Protein AF-A0AAW1XQD4-F1 (afdb_monomer)

Solvent-accessible surface area (backbone atoms only — not comparable to full-atom values): 14550 Å² total; per-residue (Å²): 140,80,83,76,84,76,84,79,75,83,80,74,49,74,65,54,50,49,52,56,55,52,49,71,47,56,70,71,57,42,59,56,42,43,74,74,42,70,67,47,28,51,48,62,69,29,68,69,46,44,52,54,29,42,61,54,53,74,74,45,94,71,76,66,67,50,75,43,79,46,92,68,36,31,34,34,49,82,76,56,95,62,96,68,84,60,75,41,81,44,82,69,74,59,88,68,95,52,96,82,54,55,57,46,73,35,30,68,43,92,72,36,35,35,35,27,58,39,100,51,45,38,34,44,34,28,82,86,81,60,48,56,44,81,52,76,65,68,83,72,85,61,69,96,57,95,56,43,32,32,23,33,40,52,40,77,88,78,70,33,47,36,38,42,37,33,61,59,80,87,82,54,100,67,51,52,34,36,39,36,33,62,84,77,67,44,72,45,80,42,76,64,85,68,82,80,76,57,69,54,81,73,93,63,97,63,93,62,74,32,56,27,46,69,53,96,76,39,77,44,68,74,79,69,49,73,79,78,86,76,80,88,82,133

Radius of gyration: 22.58 Å; Cα contacts (8 Å, |Δi|>4): 345; chains: 1; bounding box: 73×57×74 Å

Nearest PDB structures (foldseek):
  7zty-assembly1_A  TM=4.120E-01  e=8.945E-03  Thermochaetoides thermophila
  8eti-assembly1_5  TM=5.346E-01  e=1.636E-01  Schizosaccharomyces pombe
  8bbf-assembly1_B  TM=4.271E-01  e=5.541E-02  Homo sapiens
  8f5p-assembly1_E  TM=4.267E-01  e=1.231E-01  Leishmania tarentolae
  8fkv-assembly1_NQ  TM=4.256E-01  e=2.438E-01  Homo sapiens

Structure (mmCIF, N/CA/C/O backbone):
data_AF-A0AAW1XQD4-F1
#
_entry.id   AF-A0AAW1XQD4-F1
#
loop_
_atom_site.group_PDB
_atom_site.id
_atom_site.type_symbol
_atom_site.label_atom_id
_atom_site.label_alt_id
_atom_site.label_comp_id
_atom_site.label_asym_id
_atom_site.label_entity_id
_atom_site.label_seq_id
_atom_site.pdbx_PDB_ins_code
_atom_site.Cartn_x
_atom_site.Cartn_y
_atom_site.Cartn_z
_atom_site.occupancy
_atom_site.B_iso_or_equiv
_atom_site.auth_seq_id
_atom_site.auth_comp_id
_atom_site.auth_asym_id
_atom_site.auth_atom_id
_atom_site.pdbx_PDB_model_num
ATOM 1 N N . MET A 1 1 ? -52.879 -29.230 1.245 1.00 39.00 1 MET A N 1
ATOM 2 C CA . MET A 1 1 ? -52.280 -28.595 2.439 1.00 39.00 1 MET A CA 1
ATOM 3 C C . MET A 1 1 ? -50.782 -28.502 2.208 1.00 39.00 1 MET A C 1
ATOM 5 O O . MET A 1 1 ? -50.072 -29.468 2.433 1.00 39.00 1 MET A O 1
ATOM 9 N N . THR A 1 2 ? -50.319 -27.388 1.651 1.00 38.47 2 THR A N 1
ATOM 10 C CA . THR A 1 2 ? -48.898 -27.112 1.399 1.00 38.47 2 THR A CA 1
ATOM 11 C C . THR A 1 2 ? -48.435 -26.113 2.449 1.00 38.47 2 THR A C 1
ATOM 13 O O . THR A 1 2 ? -48.910 -24.979 2.469 1.00 38.47 2 THR A O 1
ATOM 16 N N . ALA A 1 3 ? -47.582 -26.562 3.369 1.00 41.19 3 ALA A N 1
ATOM 17 C CA . ALA A 1 3 ? -46.986 -25.709 4.388 1.00 41.19 3 ALA A CA 1
ATOM 18 C C . ALA A 1 3 ? -46.094 -24.654 3.716 1.00 41.19 3 ALA A C 1
ATOM 20 O O . ALA A 1 3 ? -45.265 -24.987 2.869 1.00 41.19 3 ALA A O 1
ATOM 21 N N . ALA A 1 4 ? -46.294 -23.385 4.075 1.00 43.91 4 ALA A N 1
ATOM 22 C CA . ALA A 1 4 ? -45.432 -22.290 3.652 1.00 43.91 4 ALA A CA 1
ATOM 23 C C . ALA A 1 4 ? -44.010 -22.495 4.212 1.00 43.91 4 ALA A C 1
ATOM 25 O O . ALA A 1 4 ? -43.875 -22.975 5.343 1.00 43.91 4 ALA A O 1
ATOM 26 N N . PRO A 1 5 ? -42.950 -22.139 3.465 1.00 49.44 5 PRO A N 1
ATOM 27 C CA . PRO A 1 5 ? -41.589 -22.215 3.974 1.00 49.44 5 PRO A CA 1
ATOM 28 C C . PRO A 1 5 ? -41.461 -21.259 5.163 1.00 49.44 5 PRO A C 1
ATOM 30 O O . PRO A 1 5 ? -41.756 -20.068 5.057 1.00 49.44 5 PRO A O 1
ATOM 33 N N . GLY A 1 6 ? -41.079 -21.805 6.317 1.00 46.00 6 GLY A N 1
ATOM 34 C CA . GLY A 1 6 ? -40.884 -21.030 7.532 1.00 46.00 6 GLY A CA 1
ATOM 35 C C . GLY A 1 6 ? -39.833 -19.946 7.311 1.00 46.00 6 GLY A C 1
ATOM 36 O O . GLY A 1 6 ? -38.728 -20.229 6.851 1.00 46.00 6 GLY A O 1
ATOM 37 N N . ASN A 1 7 ? -40.186 -18.706 7.651 1.00 49.41 7 ASN A N 1
ATOM 38 C CA . ASN A 1 7 ? -39.240 -17.603 7.753 1.00 49.41 7 ASN A CA 1
ATOM 39 C C . ASN A 1 7 ? -38.163 -17.978 8.775 1.00 49.41 7 ASN A C 1
ATOM 41 O O . ASN A 1 7 ? -38.410 -17.957 9.981 1.00 49.41 7 ASN A O 1
ATOM 45 N N . VAL A 1 8 ? -36.965 -18.310 8.298 1.00 56.62 8 VAL A N 1
ATOM 46 C CA . VAL A 1 8 ? -35.788 -18.425 9.155 1.00 56.62 8 VAL A CA 1
ATOM 47 C C . VAL A 1 8 ? -35.421 -17.006 9.578 1.00 56.62 8 VAL A C 1
ATOM 49 O O . VAL A 1 8 ? -34.834 -16.248 8.809 1.00 56.62 8 VAL A O 1
ATOM 52 N N . GLN A 1 9 ? -35.818 -16.612 10.788 1.00 60.41 9 GLN A N 1
ATOM 53 C CA . GLN A 1 9 ? -35.300 -15.394 11.400 1.00 60.41 9 GLN A CA 1
ATOM 54 C C . GLN A 1 9 ? -33.804 -15.601 11.642 1.00 60.41 9 GLN A C 1
ATOM 56 O O . GLN A 1 9 ? -33.403 -16.462 12.421 1.00 60.41 9 GLN A O 1
ATOM 61 N N . GLN A 1 10 ? -32.976 -14.839 10.933 1.00 64.44 10 GLN A N 1
ATOM 62 C CA . GLN A 1 10 ? -31.540 -14.816 11.166 1.00 64.44 10 GLN A CA 1
ATOM 63 C C . GLN A 1 10 ? -31.304 -14.246 12.569 1.00 64.44 10 GLN A C 1
ATOM 65 O O . GLN A 1 10 ? -31.585 -13.075 12.816 1.00 64.44 10 GLN A O 1
ATOM 70 N N . VAL A 1 11 ? -30.842 -15.083 13.499 1.00 76.38 11 VAL A N 1
ATOM 71 C CA . VAL A 1 11 ? -30.466 -14.658 14.852 1.00 76.38 11 VAL A CA 1
ATOM 72 C C . VAL A 1 11 ? -29.036 -14.140 14.782 1.00 76.38 11 VAL A C 1
ATOM 74 O O . VAL A 1 11 ? -28.124 -14.886 14.435 1.00 76.38 11 VAL A O 1
ATOM 77 N N . TRP A 1 12 ? -28.850 -12.850 15.047 1.00 73.44 12 TRP A N 1
ATOM 78 C CA . TRP A 1 12 ? -27.532 -12.219 15.054 1.00 73.44 12 TRP A CA 1
ATOM 79 C C . TRP A 1 12 ? -26.890 -12.447 16.416 1.00 73.44 12 TRP A C 1
ATOM 81 O O . TRP A 1 12 ? -27.551 -12.259 17.438 1.00 73.44 12 TRP A O 1
ATOM 91 N N . SER A 1 13 ? -25.614 -12.831 16.441 1.00 86.25 13 SER A N 1
ATOM 92 C CA . SER A 1 13 ? -24.858 -12.811 17.692 1.00 86.25 13 SER A CA 1
ATOM 93 C C . SER A 1 13 ? -24.551 -11.367 18.114 1.00 86.25 13 SER A C 1
ATOM 95 O O . SER A 1 13 ? -24.536 -10.449 17.286 1.00 86.25 13 SER A O 1
ATOM 97 N N . ASP A 1 14 ? -24.254 -11.155 19.398 1.00 85.62 14 ASP A N 1
ATOM 98 C CA . ASP A 1 14 ? -23.805 -9.848 19.903 1.00 85.62 14 ASP A CA 1
ATOM 99 C C . ASP A 1 14 ? -22.539 -9.356 19.177 1.00 85.62 14 ASP A C 1
ATOM 101 O O . ASP A 1 14 ? -22.338 -8.151 18.978 1.00 85.62 14 ASP A O 1
ATOM 105 N N . GLU A 1 15 ? -21.690 -10.290 18.737 1.00 88.00 15 GLU A N 1
ATOM 106 C CA . GLU A 1 15 ? -20.486 -10.001 17.962 1.00 88.00 15 GLU A CA 1
ATOM 107 C C . GLU A 1 15 ? -20.825 -9.561 16.532 1.00 88.00 15 GLU A C 1
ATOM 109 O O . GLU A 1 15 ? -20.267 -8.570 16.053 1.00 88.00 15 GLU A O 1
ATOM 114 N N . ASP A 1 16 ? -21.792 -10.211 15.876 1.00 89.12 16 ASP A N 1
ATOM 115 C CA . ASP A 1 16 ? -22.273 -9.817 14.544 1.00 89.12 16 ASP A CA 1
ATOM 116 C C . ASP A 1 16 ? -22.894 -8.420 14.563 1.00 89.12 16 ASP A C 1
ATOM 118 O O . ASP A 1 16 ? -22.633 -7.602 13.672 1.00 89.12 16 ASP A O 1
ATOM 122 N N . LEU A 1 17 ? -23.683 -8.125 15.601 1.00 91.94 17 LEU A N 1
ATOM 123 C CA . LEU A 1 17 ? -24.293 -6.815 15.792 1.00 91.94 17 LEU A CA 1
ATOM 124 C C . LEU A 1 17 ? -23.224 -5.745 16.045 1.00 91.94 17 LEU A C 1
ATOM 126 O O . LEU A 1 17 ? -23.237 -4.693 15.402 1.00 91.94 17 LEU A O 1
ATOM 130 N N . SER A 1 18 ? -22.254 -6.032 16.918 1.00 93.00 18 SER A N 1
ATOM 131 C CA . SER A 1 18 ? -21.117 -5.142 17.182 1.00 93.00 18 SER A CA 1
ATOM 132 C C . SER A 1 18 ? -20.303 -4.883 15.912 1.00 93.00 18 SER A C 1
ATOM 134 O O . SER A 1 18 ? -20.005 -3.733 15.591 1.00 93.00 18 SER A O 1
ATOM 136 N N . SER A 1 19 ? -19.999 -5.933 15.146 1.00 94.06 19 SER A N 1
ATOM 137 C CA . SER A 1 19 ? -19.302 -5.866 13.857 1.00 94.06 19 SER A CA 1
ATOM 138 C C . SER A 1 19 ? -20.058 -4.990 12.860 1.00 94.06 19 SER A C 1
ATOM 140 O O . SER A 1 19 ? -19.477 -4.144 12.180 1.00 94.06 19 SER A O 1
ATOM 142 N N . GLU A 1 20 ? -21.378 -5.138 12.782 1.00 94.69 20 GLU A N 1
ATOM 143 C CA . GLU A 1 20 ? -22.219 -4.339 11.899 1.00 94.69 20 GLU A CA 1
ATOM 144 C C . GLU A 1 20 ? -22.262 -2.863 12.286 1.00 94.69 20 GLU A C 1
ATOM 146 O O . GLU A 1 20 ? -22.078 -2.018 11.407 1.00 94.69 20 GLU A O 1
ATOM 151 N N . ILE A 1 21 ? -22.424 -2.547 13.573 1.00 93.88 21 ILE A N 1
ATOM 152 C CA . ILE A 1 21 ? -22.425 -1.167 14.077 1.00 93.88 21 ILE A CA 1
ATOM 153 C C . ILE A 1 21 ? -21.060 -0.519 13.845 1.00 93.88 21 ILE A C 1
ATOM 155 O O . ILE A 1 21 ? -20.973 0.523 13.191 1.00 93.88 21 ILE A O 1
ATOM 159 N N . LEU A 1 22 ? -19.985 -1.157 14.319 1.00 94.38 22 LEU A N 1
ATOM 160 C CA . LEU A 1 22 ? -18.624 -0.639 14.188 1.00 94.38 22 LEU A CA 1
ATOM 161 C C . LEU A 1 22 ? -18.241 -0.450 12.719 1.00 94.38 22 LEU A C 1
ATOM 163 O O . LEU A 1 22 ? -17.591 0.538 12.382 1.00 94.38 22 LEU A O 1
ATOM 167 N N . SER A 1 23 ? -18.705 -1.327 11.820 1.00 93.00 23 SER A N 1
ATOM 168 C CA . SER A 1 23 ? -18.389 -1.207 10.395 1.00 93.00 23 SER A CA 1
ATOM 169 C C . SER A 1 23 ? -18.962 0.046 9.719 1.00 93.00 23 SER A C 1
ATOM 171 O O . SER A 1 23 ? -18.474 0.457 8.666 1.00 93.00 23 SER A O 1
ATOM 173 N N . ARG A 1 24 ? -19.983 0.682 10.310 1.00 91.12 24 ARG A N 1
ATOM 174 C CA . ARG A 1 24 ? -20.614 1.913 9.790 1.00 91.12 24 ARG A CA 1
ATOM 175 C C . ARG A 1 24 ? -19.916 3.188 10.244 1.00 91.12 24 ARG A C 1
ATOM 177 O O . ARG A 1 24 ? -20.184 4.248 9.687 1.00 91.12 24 ARG A O 1
ATOM 184 N N . LEU A 1 25 ? -19.054 3.110 11.252 1.00 90.31 25 LEU A N 1
ATOM 185 C CA . LEU A 1 25 ? -18.434 4.294 11.830 1.00 90.31 25 LEU A CA 1
ATOM 186 C C . LEU A 1 25 ? -17.295 4.831 10.938 1.00 90.31 25 LEU A C 1
ATOM 188 O O . LEU A 1 25 ? -16.613 4.055 10.258 1.00 90.31 25 LEU A O 1
ATOM 192 N N . PRO A 1 26 ? -17.024 6.151 10.971 1.00 86.69 26 PRO A N 1
ATOM 193 C CA . PRO A 1 26 ? -15.837 6.727 10.345 1.00 86.69 26 PRO A CA 1
ATOM 194 C C . PRO A 1 26 ? -14.544 6.114 10.895 1.00 86.69 26 PRO A C 1
ATOM 196 O O . PRO A 1 26 ? -14.472 5.769 12.078 1.00 86.69 26 PRO A O 1
ATOM 199 N N . VAL A 1 27 ? -13.493 6.053 10.071 1.00 84.94 27 VAL A N 1
ATOM 200 C CA . VAL A 1 27 ? -12.251 5.318 10.393 1.00 84.94 27 VAL A CA 1
ATOM 201 C C . VAL A 1 27 ? -11.619 5.757 11.715 1.00 84.94 27 VAL A C 1
ATOM 203 O O . VAL A 1 27 ? -11.242 4.925 12.536 1.00 84.94 27 VAL A O 1
ATOM 206 N N . LYS A 1 28 ? -11.606 7.066 11.996 1.00 83.62 28 LYS A N 1
ATOM 207 C CA . LYS A 1 28 ? -11.079 7.616 13.256 1.00 83.62 28 LYS A CA 1
ATOM 208 C C . LYS A 1 28 ? -11.871 7.145 14.475 1.00 83.62 28 LYS A C 1
ATOM 210 O O . LYS A 1 28 ? -11.286 6.905 15.528 1.00 83.62 28 LYS A O 1
ATOM 215 N N . SER A 1 29 ? -13.189 7.025 14.343 1.00 90.31 29 SER A N 1
ATOM 216 C CA . SER A 1 29 ? -14.052 6.540 15.419 1.00 90.31 29 SER A CA 1
ATOM 217 C C . SER A 1 29 ? -13.805 5.056 15.671 1.00 90.31 29 SER A C 1
ATOM 219 O O . SER A 1 29 ? -13.572 4.681 16.815 1.00 90.31 29 SER A O 1
ATOM 221 N N . VAL A 1 30 ? -13.737 4.236 14.615 1.00 91.88 30 VAL A N 1
ATOM 222 C CA . VAL A 1 30 ? -13.420 2.799 14.734 1.00 91.88 30 VAL A CA 1
ATOM 223 C C . VAL A 1 30 ? -12.061 2.576 15.389 1.00 91.88 30 VAL A C 1
ATOM 225 O O . VAL A 1 30 ? -11.931 1.745 16.281 1.00 91.88 30 VAL A O 1
ATOM 228 N N . ILE A 1 31 ? -11.041 3.345 15.015 1.00 88.12 31 ILE A N 1
ATOM 229 C CA . ILE A 1 31 ? -9.712 3.193 15.616 1.00 88.12 31 ILE A CA 1
ATOM 230 C C . ILE A 1 31 ? -9.738 3.538 17.109 1.00 88.12 31 ILE A C 1
ATOM 232 O O . ILE A 1 31 ? -9.164 2.799 17.906 1.00 88.12 31 ILE A O 1
ATOM 236 N N . ARG A 1 32 ? -10.468 4.582 17.521 1.00 91.75 32 ARG A N 1
ATOM 237 C CA . ARG A 1 32 ? -10.670 4.899 18.949 1.00 91.75 32 ARG A CA 1
ATOM 238 C C . ARG A 1 32 ? -11.424 3.792 19.689 1.00 91.75 32 ARG A C 1
ATOM 240 O O . ARG A 1 32 ? -11.117 3.525 20.849 1.00 91.75 32 ARG A O 1
ATOM 247 N N . CYS A 1 33 ? -12.347 3.098 19.023 1.00 93.88 33 CYS A N 1
ATOM 248 C CA . CYS A 1 33 ? -13.054 1.948 19.587 1.00 93.88 33 CYS A CA 1
ATOM 249 C C . CYS A 1 33 ? -12.113 0.788 19.976 1.00 93.88 33 CYS A C 1
ATOM 251 O O . CYS A 1 33 ? -12.447 0.039 20.895 1.00 93.88 33 CYS A O 1
ATOM 253 N N . ARG A 1 34 ? -10.903 0.681 19.390 1.00 91.38 34 ARG A N 1
ATOM 254 C CA . ARG A 1 34 ? -9.865 -0.286 19.828 1.00 91.38 34 ARG A CA 1
ATOM 255 C C . ARG A 1 34 ? -9.429 -0.077 21.286 1.00 91.38 34 ARG A C 1
ATOM 257 O O . ARG A 1 34 ? -8.874 -0.997 21.886 1.00 91.38 34 ARG A O 1
ATOM 264 N N . CYS A 1 35 ? -9.652 1.109 21.850 1.00 92.56 35 CYS A N 1
ATOM 265 C CA . CYS A 1 35 ? -9.289 1.448 23.227 1.00 92.56 35 CYS A CA 1
ATOM 266 C C . CYS A 1 35 ? -10.418 1.197 24.239 1.00 92.56 35 CYS A C 1
ATOM 268 O O . CYS A 1 35 ? -10.176 1.303 25.435 1.00 92.56 35 CYS A O 1
ATOM 270 N N . VAL A 1 36 ? -11.635 0.871 23.786 1.00 94.69 36 VAL A N 1
ATOM 271 C CA . VAL A 1 36 ? -12.805 0.713 24.667 1.00 94.69 36 VAL A CA 1
ATOM 272 C C . VAL A 1 36 ? -12.733 -0.594 25.457 1.00 94.69 36 VAL A C 1
ATOM 274 O O . VAL A 1 36 ? -12.873 -0.587 26.677 1.00 94.69 36 VAL A O 1
ATOM 277 N N . CYS A 1 37 ? -12.503 -1.727 24.784 1.00 94.31 37 CYS A N 1
ATOM 278 C CA . CYS A 1 37 ? -12.355 -3.028 25.439 1.00 94.31 37 CYS A CA 1
ATOM 279 C C . CYS A 1 37 ? -11.546 -4.025 24.588 1.00 94.31 37 CYS A C 1
ATOM 281 O O . CYS A 1 37 ? -11.352 -3.834 23.384 1.00 94.31 37 CYS A O 1
ATOM 283 N N . LYS A 1 38 ? -11.091 -5.126 25.210 1.00 94.31 38 LYS A N 1
ATOM 284 C CA . LYS A 1 38 ? -10.314 -6.186 24.535 1.00 94.31 38 LYS A CA 1
ATOM 285 C C . LYS A 1 38 ? -11.099 -6.872 23.413 1.00 94.31 38 LYS A C 1
ATOM 287 O O . LYS A 1 38 ? -10.516 -7.160 22.375 1.00 94.31 38 LYS A O 1
ATOM 292 N N . ALA A 1 39 ? -12.401 -7.092 23.610 1.00 94.69 39 ALA A N 1
ATOM 293 C CA . ALA A 1 39 ? -13.265 -7.724 22.614 1.00 94.69 39 ALA A CA 1
ATOM 294 C C . ALA A 1 39 ? -13.374 -6.868 21.344 1.00 94.69 39 ALA A C 1
ATOM 296 O O . ALA A 1 39 ? -13.138 -7.360 20.248 1.00 94.69 39 ALA A O 1
ATOM 297 N N . TRP A 1 40 ? -13.624 -5.563 21.483 1.00 94.75 40 TRP A N 1
ATOM 298 C CA . TRP A 1 40 ? -13.680 -4.645 20.342 1.00 94.75 40 TRP A CA 1
ATOM 299 C C . TRP A 1 40 ? -12.327 -4.495 19.661 1.00 94.75 40 TRP A C 1
ATOM 301 O O . TRP A 1 40 ? -12.259 -4.486 18.437 1.00 94.75 40 TRP A O 1
ATOM 311 N N . ARG A 1 41 ? -11.235 -4.439 20.431 1.00 94.19 41 ARG A N 1
ATOM 312 C CA . ARG A 1 41 ? -9.884 -4.450 19.862 1.00 94.19 41 ARG A CA 1
ATOM 313 C C . ARG A 1 41 ? -9.642 -5.695 19.007 1.00 94.19 41 ARG A C 1
ATOM 315 O O . ARG A 1 41 ? -9.145 -5.550 17.895 1.00 94.19 41 ARG A O 1
ATOM 322 N N . ALA A 1 42 ? -9.995 -6.879 19.510 1.00 94.06 42 ALA A N 1
ATOM 323 C CA . ALA A 1 42 ? -9.851 -8.139 18.783 1.00 94.06 42 ALA A CA 1
ATOM 324 C C . ALA A 1 42 ? -10.731 -8.167 17.524 1.00 94.06 42 ALA A C 1
ATOM 326 O O . ALA A 1 42 ? -10.226 -8.453 16.442 1.00 94.06 42 ALA A O 1
ATOM 327 N N . LEU A 1 43 ? -12.002 -7.776 17.649 1.00 94.25 43 LEU A N 1
ATOM 328 C CA . LEU A 1 43 ? -12.956 -7.710 16.543 1.00 94.25 43 LEU A CA 1
ATOM 329 C C . LEU A 1 43 ? -12.487 -6.757 15.435 1.00 94.25 43 LEU A C 1
ATOM 331 O O . LEU A 1 43 ? -12.461 -7.137 14.271 1.00 94.25 43 LEU A O 1
ATOM 335 N N . ILE A 1 44 ? -12.066 -5.539 15.788 1.00 93.44 44 ILE A N 1
ATOM 336 C CA . ILE A 1 44 ? -11.613 -4.518 14.828 1.00 93.44 44 ILE A CA 1
ATOM 337 C C . ILE A 1 44 ? -10.315 -4.941 14.129 1.00 93.44 44 ILE A C 1
ATOM 339 O O . ILE A 1 44 ? -10.110 -4.619 12.961 1.00 93.44 44 ILE A O 1
ATOM 343 N N . SER A 1 45 ? -9.439 -5.663 14.829 1.00 89.56 45 SER A N 1
ATOM 344 C CA . SER A 1 45 ? -8.207 -6.213 14.255 1.00 89.56 45 SER A CA 1
ATOM 345 C C . SER A 1 45 ? -8.428 -7.515 13.473 1.00 89.56 45 SER A C 1
ATOM 347 O O . SER A 1 45 ? -7.494 -7.990 12.830 1.00 89.56 45 SER A O 1
ATOM 349 N N . HIS A 1 46 ? -9.632 -8.094 13.494 1.00 91.25 46 HIS A N 1
ATOM 350 C CA . HIS A 1 46 ? -9.909 -9.353 12.815 1.00 91.25 46 HIS A CA 1
ATOM 351 C C . HIS A 1 46 ? -9.982 -9.161 11.284 1.00 91.25 46 HIS A C 1
ATOM 353 O O . HIS A 1 46 ? -10.700 -8.270 10.817 1.00 91.25 46 HIS A O 1
ATOM 359 N N . PRO A 1 47 ? -9.334 -10.017 10.465 1.00 87.50 47 PRO A N 1
ATOM 360 C CA . PRO A 1 47 ? -9.288 -9.850 9.006 1.00 87.50 47 PRO A CA 1
ATOM 361 C C . PRO A 1 47 ? -10.664 -9.758 8.335 1.00 87.50 47 PRO A C 1
ATOM 363 O O . PRO A 1 47 ? -10.854 -8.990 7.392 1.00 87.50 47 PRO A O 1
ATOM 366 N N . VAL A 1 48 ? -11.649 -10.505 8.843 1.00 89.25 48 VAL A N 1
ATOM 367 C CA . VAL A 1 48 ? -13.029 -10.474 8.325 1.00 89.25 48 VAL A CA 1
ATOM 368 C C . VAL A 1 48 ? -13.676 -9.109 8.557 1.00 89.25 48 VAL A C 1
ATOM 370 O O . VAL A 1 48 ? -14.328 -8.582 7.654 1.00 89.25 48 VAL A O 1
ATOM 373 N N . PHE A 1 49 ? -13.468 -8.508 9.735 1.00 92.06 49 PHE A N 1
ATOM 374 C CA . PHE A 1 49 ? -13.967 -7.166 10.024 1.00 92.06 49 PHE A CA 1
ATOM 375 C C . PHE A 1 49 ? -13.278 -6.136 9.135 1.00 92.06 49 PHE A C 1
ATOM 377 O O . PHE A 1 49 ? -13.965 -5.325 8.524 1.00 92.06 49 PHE A O 1
ATOM 384 N N . VAL A 1 50 ? -11.948 -6.202 8.999 1.00 88.12 50 VAL A N 1
ATOM 385 C CA . VAL A 1 50 ? -11.179 -5.294 8.132 1.00 88.12 50 VAL A CA 1
ATOM 386 C C . VAL A 1 50 ? -11.687 -5.371 6.691 1.00 88.12 50 VAL A C 1
ATOM 388 O O . VAL A 1 50 ? -12.021 -4.345 6.110 1.00 88.12 50 VAL A O 1
ATOM 391 N N . LYS A 1 51 ? -11.862 -6.576 6.133 1.00 85.81 51 LYS A N 1
ATOM 392 C CA . LYS A 1 51 ? -12.406 -6.760 4.777 1.00 85.81 51 LYS A CA 1
ATOM 393 C C . LYS A 1 51 ? -13.825 -6.197 4.640 1.00 85.81 51 LYS A C 1
ATOM 395 O O . LYS A 1 51 ? -14.119 -5.503 3.664 1.00 85.81 51 LYS A O 1
ATOM 400 N N . LYS A 1 52 ? -14.700 -6.461 5.619 1.00 90.00 52 LYS A N 1
ATOM 401 C CA . LYS A 1 52 ? -16.074 -5.928 5.664 1.00 90.00 52 LYS A CA 1
ATOM 402 C C . LYS A 1 52 ? -16.081 -4.398 5.729 1.00 90.00 52 LYS A C 1
ATOM 404 O O . LYS A 1 52 ? -16.835 -3.762 4.993 1.00 90.00 52 LYS A O 1
ATOM 409 N N . TYR A 1 53 ? -15.239 -3.823 6.584 1.00 89.56 53 TYR A N 1
ATOM 410 C CA . TYR A 1 53 ? -15.066 -2.384 6.754 1.00 89.56 53 TYR A CA 1
ATOM 411 C C . TYR A 1 53 ? -14.603 -1.738 5.449 1.00 89.56 53 TYR A C 1
ATOM 413 O O . TYR A 1 53 ? -15.272 -0.853 4.921 1.00 89.56 53 TYR A O 1
ATOM 421 N N . THR A 1 54 ? -13.510 -2.242 4.879 1.00 83.50 54 THR A N 1
ATOM 422 C CA . THR A 1 54 ? -12.929 -1.728 3.640 1.00 83.50 54 THR A CA 1
ATOM 423 C C . THR A 1 54 ? -13.926 -1.792 2.489 1.00 83.50 54 THR A C 1
ATOM 425 O O . THR A 1 54 ? -14.178 -0.769 1.868 1.00 83.50 54 THR A O 1
ATOM 428 N N . SER A 1 55 ? -14.577 -2.938 2.253 1.00 84.25 55 SER A N 1
ATOM 429 C CA . SER A 1 55 ? -15.566 -3.085 1.169 1.00 84.25 55 SER A CA 1
ATOM 430 C C . SER A 1 55 ? -16.747 -2.114 1.286 1.00 84.25 55 SER A C 1
ATOM 432 O O . SER A 1 55 ? -17.323 -1.694 0.282 1.00 84.25 55 SER A O 1
ATOM 434 N N . ARG A 1 56 ? -17.126 -1.752 2.517 1.00 86.62 56 ARG A N 1
ATOM 435 C CA . ARG A 1 56 ? -18.201 -0.791 2.776 1.00 86.62 56 ARG A CA 1
ATOM 436 C C . ARG A 1 56 ? -17.773 0.640 2.470 1.00 86.62 56 ARG A C 1
ATOM 438 O O . ARG A 1 56 ? -18.540 1.375 1.854 1.00 86.62 56 ARG A O 1
ATOM 445 N N . HIS A 1 57 ? -16.573 1.029 2.893 1.00 79.81 57 HIS A N 1
ATOM 446 C CA . HIS A 1 57 ? -16.094 2.406 2.753 1.00 79.81 57 HIS A CA 1
ATOM 447 C C . HIS A 1 57 ? -15.483 2.702 1.381 1.00 79.81 57 HIS A C 1
ATOM 449 O O . HIS A 1 57 ? -15.577 3.839 0.945 1.00 79.81 57 HIS A O 1
ATOM 455 N N . THR A 1 58 ? -14.979 1.708 0.641 1.00 71.81 58 THR A N 1
ATOM 456 C CA . THR A 1 58 ? -14.543 1.906 -0.758 1.00 71.81 58 THR A CA 1
ATOM 457 C C . THR A 1 58 ? -15.707 2.151 -1.720 1.00 71.81 58 THR A C 1
ATOM 459 O O . THR A 1 58 ? -15.525 2.775 -2.759 1.00 71.81 58 THR A O 1
ATOM 462 N N . LYS A 1 59 ? -16.918 1.693 -1.378 1.00 67.75 59 LYS A N 1
ATOM 463 C CA . LYS A 1 59 ? -18.147 1.937 -2.157 1.00 67.75 59 LYS A CA 1
ATOM 464 C C . LYS A 1 59 ? -18.836 3.259 -1.810 1.00 67.75 59 LYS A C 1
ATOM 466 O O . LYS A 1 59 ? -19.736 3.690 -2.528 1.00 67.75 59 LYS A O 1
ATOM 471 N N . SER A 1 60 ? -18.460 3.876 -0.692 1.00 62.56 60 SER A N 1
ATOM 472 C CA . SER A 1 60 ? -19.056 5.122 -0.218 1.00 62.56 60 SER A CA 1
ATOM 473 C C . SER A 1 60 ? -18.315 6.311 -0.827 1.00 62.56 60 SER A C 1
ATOM 475 O O . SER A 1 60 ? -17.098 6.400 -0.710 1.00 62.56 60 SER A O 1
ATOM 477 N N . LYS A 1 61 ? -19.039 7.254 -1.443 1.00 57.81 61 LYS A N 1
ATOM 478 C CA . LYS A 1 61 ? -18.497 8.483 -2.068 1.00 57.81 61 LYS A CA 1
ATOM 479 C C . LYS A 1 61 ? -18.005 9.526 -1.049 1.00 57.81 61 LYS A C 1
ATOM 481 O O . LYS A 1 61 ? -18.186 10.719 -1.244 1.00 57.81 61 LYS A O 1
ATOM 486 N N . SER A 1 62 ? -17.505 9.092 0.099 1.00 57.88 62 SER A N 1
ATOM 487 C CA . SER A 1 62 ? -17.297 9.957 1.254 1.00 57.88 62 SER A CA 1
ATOM 488 C C . SER A 1 62 ? -15.810 10.247 1.433 1.00 57.88 62 SER A C 1
ATOM 490 O O . SER A 1 62 ? -15.090 9.432 2.010 1.00 57.88 62 SER A O 1
ATOM 492 N N . SER A 1 63 ? -15.399 11.451 1.033 1.00 62.41 63 SER A N 1
ATOM 493 C CA . SER A 1 63 ? -14.088 12.080 1.238 1.00 62.41 63 SER A CA 1
ATOM 494 C C . SER A 1 63 ? -12.937 11.454 0.451 1.00 62.41 63 SER A C 1
ATOM 496 O O . SER A 1 63 ? -12.295 10.493 0.885 1.00 62.41 63 SER A O 1
ATOM 498 N N . PHE A 1 64 ? -12.626 12.059 -0.690 1.00 68.81 64 PHE A N 1
ATOM 499 C CA . PHE A 1 64 ? -11.357 11.837 -1.368 1.00 68.81 64 PHE A CA 1
ATOM 500 C C . PHE A 1 64 ? -10.279 12.743 -0.768 1.00 68.81 64 PHE A C 1
ATOM 502 O O . PHE A 1 64 ? -10.416 13.964 -0.724 1.00 68.81 64 PHE A O 1
ATOM 509 N N . ARG A 1 65 ? -9.167 12.144 -0.336 1.00 77.12 65 ARG A N 1
ATOM 510 C CA . ARG A 1 65 ? -7.963 12.892 0.033 1.00 77.12 65 ARG A CA 1
ATOM 511 C C . ARG A 1 65 ? -6.884 12.681 -1.006 1.00 77.12 65 ARG A C 1
ATOM 513 O O . ARG A 1 65 ? -6.523 11.546 -1.302 1.00 77.12 65 ARG A O 1
ATOM 520 N N . LEU A 1 66 ? -6.363 13.785 -1.520 1.00 81.06 66 LEU A N 1
ATOM 521 C CA . LEU A 1 66 ? -5.202 13.797 -2.394 1.00 81.06 66 LEU A CA 1
ATOM 522 C C . LEU A 1 66 ? -3.959 13.751 -1.520 1.00 81.06 66 LEU A C 1
ATOM 524 O O . LEU A 1 66 ? -3.805 14.589 -0.634 1.00 81.06 66 LEU A O 1
ATOM 528 N N . LEU A 1 67 ? -3.095 12.768 -1.751 1.00 83.25 67 LEU A N 1
ATOM 529 C CA . LEU A 1 67 ? -1.783 12.706 -1.128 1.00 83.25 67 LEU A CA 1
ATOM 530 C C . LEU A 1 67 ? -0.756 13.284 -2.101 1.00 83.25 67 LEU A C 1
ATOM 532 O O . LEU A 1 67 ? -0.747 12.931 -3.275 1.00 83.25 67 LEU A O 1
ATOM 536 N N . LEU A 1 68 ? 0.084 14.182 -1.605 1.00 80.44 68 LEU A N 1
ATOM 537 C CA . LEU A 1 68 ? 1.108 14.878 -2.365 1.00 80.44 68 LEU A CA 1
ATOM 538 C C . LEU A 1 68 ? 2.479 14.376 -1.896 1.00 80.44 68 LEU A C 1
ATOM 540 O O . LEU A 1 68 ? 2.771 14.501 -0.698 1.00 80.44 68 LEU A O 1
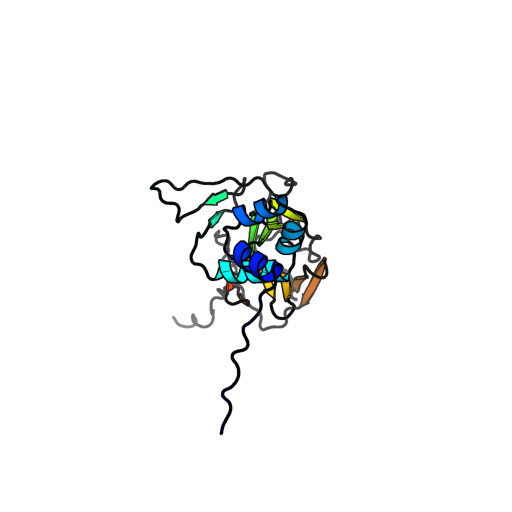ATOM 544 N N . PRO A 1 69 ? 3.313 13.834 -2.803 1.00 77.69 69 PRO A N 1
ATOM 545 C CA . PRO A 1 69 ? 4.649 13.336 -2.487 1.00 77.69 69 PRO A CA 1
ATOM 546 C C . PRO A 1 69 ? 5.626 14.503 -2.276 1.00 77.69 69 PRO A C 1
ATOM 548 O O . PRO A 1 69 ? 6.507 14.772 -3.082 1.00 77.69 69 PRO A O 1
ATOM 551 N N . THR A 1 70 ? 5.424 15.269 -1.205 1.00 75.12 70 THR A N 1
ATOM 552 C CA . THR A 1 70 ? 6.285 16.395 -0.825 1.00 75.12 70 THR A CA 1
ATOM 553 C C . THR A 1 70 ? 7.144 16.056 0.392 1.00 75.12 70 THR A C 1
ATOM 555 O O . THR A 1 70 ? 6.908 15.064 1.081 1.00 75.12 70 THR A O 1
ATOM 558 N N . PHE A 1 71 ? 8.104 16.927 0.709 1.00 72.00 71 PHE A N 1
ATOM 559 C CA . PHE A 1 71 ? 8.862 16.892 1.961 1.00 72.00 71 PHE A CA 1
ATOM 560 C C . PHE A 1 71 ? 8.468 18.088 2.842 1.00 72.00 71 PHE A C 1
ATOM 562 O O . PHE A 1 71 ? 8.855 19.211 2.517 1.00 72.00 71 PHE A O 1
ATOM 569 N N . PRO A 1 72 ? 7.678 17.895 3.923 1.00 71.50 72 PRO A N 1
ATOM 570 C CA . PRO A 1 72 ? 7.062 16.648 4.409 1.00 71.50 72 PRO A CA 1
ATOM 571 C C . PRO A 1 72 ? 5.869 16.181 3.557 1.00 71.50 72 PRO A C 1
ATOM 573 O O . PRO A 1 72 ? 5.345 16.955 2.755 1.00 71.50 72 PRO A O 1
ATOM 576 N N . LEU A 1 73 ? 5.412 14.935 3.744 1.00 78.00 73 LEU A N 1
ATOM 577 C CA . LEU A 1 73 ? 4.257 14.391 3.022 1.00 78.00 73 LEU A CA 1
ATOM 578 C C . LEU A 1 73 ? 2.998 15.203 3.353 1.00 78.00 73 LEU A C 1
ATOM 580 O O . LEU A 1 73 ? 2.670 15.417 4.525 1.00 78.00 73 LEU A O 1
ATOM 584 N N . ARG A 1 74 ? 2.271 15.658 2.330 1.00 78.81 74 ARG A N 1
ATOM 585 C CA . ARG A 1 74 ? 1.077 16.498 2.507 1.00 78.81 74 ARG A CA 1
ATOM 586 C C . ARG A 1 74 ? -0.159 15.802 1.975 1.00 78.81 74 ARG A C 1
ATOM 588 O O . ARG A 1 74 ? -0.091 15.074 0.997 1.00 78.81 74 ARG A O 1
ATOM 595 N N . SER A 1 75 ? -1.308 16.049 2.596 1.00 82.88 75 SER A N 1
ATOM 596 C CA . SER A 1 75 ? -2.597 15.674 2.017 1.00 82.88 75 SER A CA 1
ATOM 597 C C . SER A 1 75 ? -3.533 16.864 1.933 1.00 82.88 75 SER A C 1
ATOM 599 O O . SER A 1 75 ? -3.550 17.695 2.844 1.00 82.88 75 SER A O 1
ATOM 601 N N . VAL A 1 76 ? -4.389 16.864 0.924 1.00 81.25 76 VAL A N 1
ATOM 602 C CA . VAL A 1 76 ? -5.477 17.820 0.753 1.00 81.25 76 VAL A CA 1
ATOM 603 C C . VAL A 1 76 ? -6.804 17.078 0.753 1.00 81.25 76 VAL A C 1
ATOM 605 O O . VAL A 1 76 ? -6.962 16.056 0.090 1.00 81.25 76 VAL A O 1
ATOM 608 N N . ASP A 1 77 ? -7.759 17.610 1.504 1.00 77.75 77 ASP A N 1
ATOM 609 C CA . ASP A 1 77 ? -9.164 17.235 1.396 1.00 77.75 77 ASP A CA 1
ATOM 610 C C . ASP A 1 77 ? -9.830 18.226 0.438 1.00 77.75 77 ASP A C 1
ATOM 612 O O . ASP A 1 77 ? -10.135 19.351 0.831 1.00 77.75 77 ASP A O 1
ATOM 616 N N . TYR A 1 78 ? -9.954 17.857 -0.840 1.00 69.31 78 TYR A N 1
ATOM 617 C CA . TYR A 1 78 ? -10.471 18.787 -1.853 1.00 69.31 78 TYR A CA 1
ATOM 618 C C . TYR A 1 78 ? -11.993 18.959 -1.766 1.00 69.31 78 TYR A C 1
ATOM 620 O O . TYR A 1 78 ? -12.539 19.881 -2.364 1.00 69.31 78 TYR A O 1
ATOM 628 N N . GLU A 1 79 ? -12.674 18.087 -1.018 1.00 69.69 79 GLU A N 1
ATOM 629 C CA . GLU A 1 79 ? -14.117 18.147 -0.777 1.00 69.69 79 GLU A CA 1
ATOM 630 C C . GLU A 1 79 ? -14.453 18.856 0.547 1.00 69.69 79 GLU A C 1
ATOM 632 O O . GLU A 1 79 ? -15.623 18.939 0.931 1.00 69.69 79 GLU A O 1
ATOM 637 N N . ALA A 1 80 ? -13.448 19.370 1.268 1.00 66.56 80 ALA A N 1
ATOM 638 C CA . ALA A 1 80 ? -13.668 20.083 2.516 1.00 66.56 80 ALA A CA 1
ATOM 639 C C . ALA A 1 80 ? -14.518 21.350 2.275 1.00 66.56 80 ALA A C 1
ATOM 641 O O . ALA A 1 80 ? -14.192 22.153 1.400 1.00 66.56 80 ALA A O 1
ATOM 642 N N . PRO A 1 81 ? -15.597 21.573 3.051 1.00 59.59 81 PRO A N 1
ATOM 643 C CA . PRO A 1 81 ? -16.423 22.764 2.907 1.00 59.59 81 PRO A CA 1
ATOM 644 C C . PRO A 1 81 ? -15.627 24.009 3.325 1.00 59.59 81 PRO A C 1
ATOM 646 O O . PRO A 1 81 ? -15.427 24.263 4.512 1.00 59.59 81 PRO A O 1
ATOM 649 N N . GLY A 1 82 ? -15.162 24.778 2.341 1.00 62.38 82 GLY A N 1
ATOM 650 C CA . GLY A 1 82 ? -14.399 26.010 2.527 1.00 62.38 82 GLY A CA 1
ATOM 651 C C . GLY A 1 82 ? -13.839 26.533 1.202 1.00 62.38 82 GLY A C 1
ATOM 652 O O . GLY A 1 82 ? -13.681 25.777 0.251 1.00 62.38 82 GLY A O 1
ATOM 653 N N . ILE A 1 83 ? -13.559 27.837 1.128 1.00 58.72 83 ILE A N 1
ATOM 654 C CA . ILE A 1 83 ? -12.884 28.457 -0.031 1.00 58.72 83 ILE A CA 1
ATOM 655 C C . ILE A 1 83 ? -11.368 28.173 0.013 1.00 58.72 83 ILE A C 1
ATOM 657 O O . ILE A 1 83 ? -10.696 28.209 -1.015 1.00 58.72 83 ILE A O 1
ATOM 661 N N . GLU A 1 84 ? -10.825 27.853 1.192 1.00 62.62 84 GLU A N 1
ATOM 662 C CA . GLU A 1 84 ? -9.400 27.596 1.390 1.00 62.62 84 GLU A CA 1
ATOM 663 C C . GLU A 1 84 ? -9.071 26.103 1.391 1.00 62.62 84 GLU A C 1
ATOM 665 O O . GLU A 1 84 ? -9.607 25.312 2.170 1.00 62.62 84 GLU A O 1
ATOM 670 N N . VAL A 1 85 ? -8.115 25.736 0.540 1.00 63.03 85 VAL A N 1
ATOM 671 C CA . VAL A 1 85 ? -7.531 24.399 0.504 1.00 63.03 85 VAL A CA 1
ATOM 672 C C . VAL A 1 85 ? -6.602 24.228 1.707 1.00 63.03 85 VAL A C 1
ATOM 674 O O . VAL A 1 85 ? -5.486 24.746 1.728 1.00 63.03 85 VAL A O 1
ATOM 677 N N . VAL A 1 86 ? -7.053 23.496 2.727 1.00 66.69 86 VAL A N 1
ATOM 678 C CA . VAL A 1 86 ? -6.247 23.236 3.928 1.00 66.69 86 VAL A CA 1
ATOM 679 C C . VAL A 1 86 ? -5.327 22.036 3.701 1.00 66.69 86 VAL A C 1
ATOM 681 O O . VAL A 1 86 ? -5.772 20.885 3.659 1.00 66.69 86 VAL A O 1
ATOM 684 N N . PHE A 1 87 ? -4.024 22.299 3.618 1.00 65.19 87 PHE A N 1
ATOM 685 C CA . PHE A 1 87 ? -3.001 21.256 3.614 1.00 65.19 87 PHE A CA 1
ATOM 686 C C . PHE A 1 87 ? -2.840 20.657 5.012 1.00 65.19 87 PHE 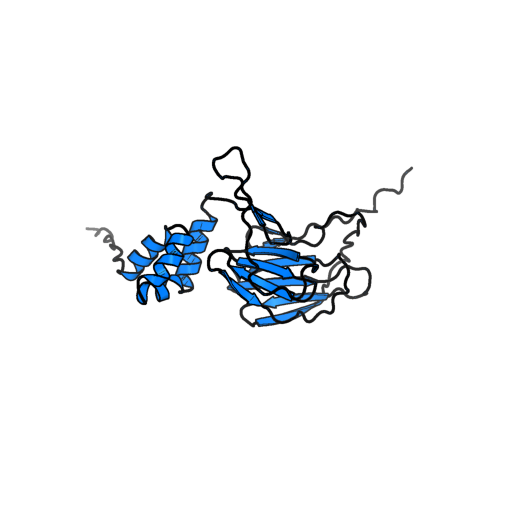A C 1
ATOM 688 O O . PHE A 1 87 ? -2.733 21.371 6.009 1.00 65.19 87 PHE A O 1
ATOM 695 N N . ARG A 1 88 ? -2.787 19.326 5.086 1.00 66.69 88 ARG A N 1
ATOM 696 C CA . ARG A 1 88 ? -2.405 18.599 6.300 1.00 66.69 88 ARG A CA 1
ATOM 697 C C . ARG A 1 88 ? -1.046 17.959 6.099 1.00 66.69 88 ARG A C 1
ATOM 699 O O . ARG A 1 88 ? -0.892 17.093 5.236 1.00 66.69 88 ARG A O 1
ATOM 706 N N . GLU A 1 89 ? -0.090 18.357 6.920 1.00 71.69 89 GLU A N 1
ATOM 707 C CA . GLU A 1 89 ? 1.197 17.680 7.009 1.00 71.69 89 GLU A CA 1
ATOM 708 C C . GLU A 1 89 ? 1.029 16.346 7.732 1.00 71.69 89 GLU A C 1
ATOM 710 O O . GLU A 1 89 ? 0.302 16.233 8.724 1.00 71.69 89 GLU A O 1
ATOM 715 N N . HIS A 1 90 ? 1.684 15.322 7.200 1.00 68.69 90 HIS A N 1
ATOM 716 C CA . HIS A 1 90 ? 1.790 14.020 7.830 1.00 68.69 90 HIS A CA 1
ATOM 717 C C . HIS A 1 90 ? 3.240 13.839 8.253 1.00 68.69 90 HIS A C 1
ATOM 719 O O . HIS A 1 90 ? 4.156 13.938 7.436 1.00 68.69 90 HIS A O 1
ATOM 725 N N . TYR A 1 91 ? 3.447 13.580 9.544 1.00 64.38 91 TYR A N 1
ATOM 726 C CA . TYR A 1 91 ? 4.747 13.133 10.022 1.00 64.38 91 TYR A CA 1
ATOM 727 C C . TYR A 1 91 ? 5.051 11.777 9.397 1.00 64.38 91 TYR A C 1
ATOM 729 O O . TYR A 1 91 ? 4.169 10.916 9.319 1.00 64.38 91 TYR A O 1
ATOM 737 N N . TYR A 1 92 ? 6.285 11.615 8.922 1.00 62.06 92 TYR A N 1
ATOM 738 C CA . TYR A 1 92 ? 6.672 10.403 8.228 1.00 62.06 92 TYR A CA 1
ATOM 739 C C . TYR A 1 92 ? 6.498 9.174 9.128 1.00 62.06 92 TYR A C 1
ATOM 741 O O . TYR A 1 92 ? 6.842 9.220 10.312 1.00 62.06 92 TYR A O 1
ATOM 749 N N . PRO A 1 93 ? 6.004 8.060 8.567 1.00 57.84 93 PRO A N 1
ATOM 750 C CA . PRO A 1 93 ? 5.879 6.803 9.292 1.00 57.84 93 PRO A CA 1
ATOM 751 C C . PRO A 1 93 ? 7.210 6.207 9.773 1.00 57.84 93 PRO A C 1
ATOM 753 O O . PRO A 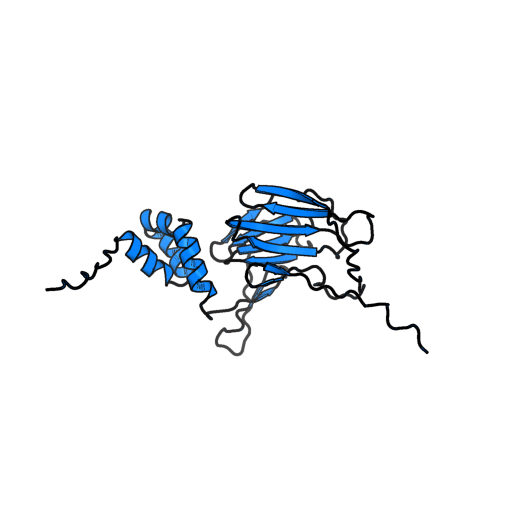1 93 ? 7.196 5.293 10.595 1.00 57.84 93 PRO A O 1
ATOM 756 N N . VAL A 1 94 ? 8.335 6.665 9.221 1.00 59.25 94 VAL A N 1
ATOM 757 C CA . VAL A 1 94 ? 9.689 6.172 9.484 1.00 59.25 94 VAL A CA 1
ATOM 758 C C . VAL A 1 94 ? 10.632 7.375 9.515 1.00 59.25 94 VAL A C 1
ATOM 760 O O . VAL A 1 94 ? 10.439 8.329 8.760 1.00 59.25 94 VAL A O 1
ATOM 763 N N . SER A 1 95 ? 11.651 7.347 10.377 1.00 60.03 95 SER A N 1
ATOM 764 C CA . SER A 1 95 ? 12.754 8.309 10.315 1.00 60.03 95 SER A CA 1
ATOM 765 C C . SER A 1 95 ? 13.426 8.187 8.950 1.00 60.03 95 SER A C 1
ATOM 767 O O . SER A 1 95 ? 14.089 7.187 8.683 1.00 60.03 95 SER A O 1
ATOM 769 N N . LEU A 1 96 ? 13.213 9.173 8.078 1.00 58.28 96 LEU A N 1
ATOM 770 C CA . LEU A 1 96 ? 13.827 9.184 6.758 1.00 58.28 96 LEU A CA 1
ATOM 771 C C . LEU A 1 96 ? 15.348 9.091 6.896 1.00 58.28 96 LEU A C 1
ATOM 773 O O . LEU A 1 96 ? 15.915 9.848 7.690 1.00 58.28 96 LEU A O 1
ATOM 777 N N . PRO A 1 97 ? 16.021 8.227 6.118 1.00 54.44 97 PRO A N 1
ATOM 778 C CA . PRO A 1 97 ? 17.473 8.170 6.144 1.00 54.44 97 PRO A CA 1
ATOM 779 C C . PRO A 1 97 ? 18.093 9.515 5.730 1.00 54.44 97 PRO A C 1
ATOM 781 O O . PRO A 1 97 ? 19.139 9.875 6.274 1.00 54.44 97 PRO A O 1
ATOM 784 N N . LYS A 1 98 ? 17.453 10.287 4.826 1.00 61.38 98 LYS A N 1
ATOM 785 C CA . LYS A 1 98 ? 17.899 11.634 4.410 1.00 61.38 98 LYS A CA 1
ATOM 786 C C . LYS A 1 98 ? 16.728 12.564 4.018 1.00 61.38 98 LYS A C 1
ATOM 788 O O . LYS A 1 98 ? 15.837 12.109 3.299 1.00 61.38 98 LYS A O 1
ATOM 793 N N . PRO A 1 99 ? 16.741 13.860 4.403 1.00 58.78 99 PRO A N 1
ATOM 794 C CA . PRO A 1 99 ? 15.710 14.851 4.041 1.00 58.78 99 PRO A CA 1
ATOM 795 C C . PRO A 1 99 ? 15.563 15.141 2.537 1.00 58.78 99 PRO A C 1
ATOM 797 O O . PRO A 1 99 ? 14.546 15.689 2.132 1.00 58.78 99 PRO A O 1
ATOM 800 N N . GLU A 1 100 ? 16.575 14.799 1.735 1.00 63.66 100 GLU A N 1
ATOM 801 C CA . GLU A 1 100 ? 16.666 15.088 0.293 1.00 63.66 100 GLU A CA 1
ATOM 802 C C . GLU A 1 100 ? 16.331 13.876 -0.594 1.00 63.66 100 GLU A C 1
ATOM 804 O O . GLU A 1 100 ? 16.518 13.927 -1.805 1.00 63.66 100 GLU A O 1
ATOM 809 N N . SER A 1 101 ? 15.895 12.760 -0.003 1.00 68.81 101 SER A N 1
ATOM 810 C CA . SER A 1 101 ? 15.596 11.539 -0.768 1.00 68.81 101 SER A CA 1
ATOM 811 C C . SER A 1 101 ? 14.440 11.787 -1.742 1.00 68.81 101 SER A C 1
ATOM 813 O O . SER A 1 101 ? 13.582 12.616 -1.468 1.00 68.81 101 SER A O 1
ATOM 815 N N . ARG A 1 102 ? 14.374 11.074 -2.869 1.00 74.75 102 ARG A N 1
ATOM 816 C CA . ARG A 1 102 ? 13.174 11.056 -3.725 1.00 74.75 102 ARG A CA 1
ATOM 817 C C . ARG A 1 102 ? 12.033 10.353 -2.971 1.00 74.75 102 ARG A C 1
ATOM 819 O O . ARG A 1 102 ? 12.285 9.396 -2.243 1.00 74.75 102 ARG A O 1
ATOM 826 N N . LEU A 1 103 ? 10.795 10.834 -3.105 1.00 79.50 103 LEU A N 1
ATOM 827 C CA . LEU A 1 103 ? 9.605 10.159 -2.572 1.00 79.50 103 LEU A CA 1
ATOM 828 C C . LEU A 1 103 ? 8.628 9.885 -3.708 1.00 79.50 103 LEU A C 1
ATOM 830 O O . LEU A 1 103 ? 8.062 10.825 -4.260 1.00 79.50 103 LEU A O 1
ATOM 834 N N . ASP A 1 104 ? 8.339 8.610 -3.938 1.00 82.12 104 ASP A N 1
ATOM 835 C CA . ASP A 1 104 ? 7.288 8.181 -4.853 1.00 82.12 104 ASP A CA 1
ATOM 836 C C . ASP A 1 104 ? 6.151 7.482 -4.117 1.00 82.12 104 ASP A C 1
ATOM 838 O O . ASP A 1 104 ? 6.325 6.844 -3.074 1.00 82.12 104 ASP A O 1
ATOM 842 N N . ILE A 1 105 ? 4.957 7.577 -4.699 1.00 86.38 105 ILE A N 1
ATOM 843 C CA . ILE A 1 105 ? 3.782 6.830 -4.260 1.00 86.38 105 ILE A CA 1
ATOM 844 C C . ILE A 1 105 ? 3.536 5.729 -5.288 1.00 86.38 105 ILE A C 1
ATOM 846 O O . ILE A 1 105 ? 2.975 5.971 -6.356 1.00 86.38 105 ILE A O 1
ATOM 850 N N . TYR A 1 106 ? 3.907 4.500 -4.940 1.00 89.00 106 TYR A N 1
ATOM 851 C CA . TYR A 1 106 ? 3.677 3.332 -5.796 1.00 89.00 106 TYR A CA 1
ATOM 852 C C . TYR A 1 106 ? 2.190 3.002 -5.941 1.00 89.00 106 TYR A C 1
ATOM 854 O O . TYR A 1 106 ? 1.775 2.346 -6.891 1.00 89.00 106 TYR A O 1
ATOM 862 N N . GLY A 1 107 ? 1.370 3.449 -4.993 1.00 89.56 107 GLY A N 1
ATOM 863 C CA . GLY A 1 107 ? -0.077 3.374 -5.098 1.00 89.56 107 GLY A CA 1
ATOM 864 C C . GLY A 1 107 ? -0.769 3.387 -3.745 1.00 89.56 107 GLY A C 1
ATOM 865 O O . GLY A 1 107 ? -0.142 3.388 -2.682 1.00 89.56 107 GLY A O 1
ATOM 866 N N . SER A 1 108 ? -2.097 3.366 -3.800 1.00 89.06 108 SER A N 1
ATOM 867 C CA . SER A 1 108 ? -2.973 3.238 -2.640 1.00 89.06 108 SER A CA 1
ATOM 868 C C . SER A 1 108 ? -3.952 2.097 -2.870 1.00 89.06 108 SER A C 1
ATOM 870 O O . SER A 1 108 ? -4.564 1.994 -3.932 1.00 89.06 108 SER A O 1
ATOM 872 N N . CYS A 1 109 ? -4.116 1.236 -1.872 1.00 88.94 109 CYS A N 1
ATOM 873 C CA . CYS A 1 109 ? -5.047 0.119 -1.934 1.00 88.94 109 CYS A CA 1
ATOM 874 C C . CYS A 1 109 ? -5.626 -0.146 -0.546 1.00 88.94 109 CYS A C 1
ATOM 876 O O . CYS A 1 109 ? -4.886 -0.294 0.424 1.00 88.94 109 CYS A O 1
ATOM 878 N N . HIS A 1 110 ? -6.957 -0.201 -0.434 1.00 86.38 110 HIS A N 1
ATOM 879 C CA . HIS A 1 110 ? -7.650 -0.541 0.817 1.00 86.38 110 HIS A CA 1
ATOM 880 C C . HIS A 1 110 ? -7.239 0.304 2.044 1.00 86.38 110 HIS A C 1
ATOM 882 O O . HIS A 1 110 ? -7.290 -0.167 3.180 1.00 86.38 110 HIS A O 1
ATOM 888 N N . GLY A 1 111 ? -6.854 1.566 1.824 1.00 84.06 111 GLY A N 1
ATOM 889 C CA . GLY A 1 111 ? -6.403 2.486 2.874 1.00 84.06 111 GLY A CA 1
ATOM 890 C C . GLY A 1 111 ? -4.928 2.344 3.267 1.00 84.06 111 GLY A C 1
ATOM 891 O O . GLY A 1 111 ? -4.469 3.097 4.125 1.00 84.06 111 GLY A O 1
ATOM 892 N N . LEU A 1 112 ? -4.195 1.419 2.644 1.00 89.69 112 LEU A N 1
ATOM 893 C CA . LEU A 1 112 ? -2.738 1.344 2.696 1.00 89.69 112 LEU A CA 1
ATOM 894 C C . LEU A 1 112 ? -2.131 2.164 1.563 1.00 89.69 112 LEU A C 1
ATOM 896 O O . LEU A 1 112 ? -2.672 2.197 0.459 1.00 89.69 112 LEU A O 1
ATOM 900 N N . ILE A 1 113 ? -0.990 2.779 1.842 1.00 91.00 113 ILE A N 1
ATOM 901 C CA . ILE A 1 113 ? -0.200 3.552 0.889 1.00 91.00 113 ILE A CA 1
ATOM 902 C C . ILE A 1 113 ? 1.181 2.915 0.806 1.00 91.00 113 ILE A C 1
ATOM 904 O O . ILE A 1 113 ? 1.816 2.693 1.837 1.00 91.00 113 ILE A O 1
ATOM 908 N N . CYS A 1 114 ? 1.625 2.614 -0.410 1.00 92.44 114 CYS A N 1
ATOM 909 C CA . CYS A 1 114 ? 2.976 2.143 -0.674 1.00 92.44 114 CYS A CA 1
ATOM 910 C C . CYS A 1 114 ? 3.842 3.332 -1.086 1.00 92.44 114 CYS A C 1
ATOM 912 O O . CYS A 1 114 ? 3.564 3.983 -2.094 1.00 92.44 114 CYS A O 1
ATOM 914 N N . LEU A 1 115 ? 4.857 3.620 -0.277 1.00 89.06 115 LEU A N 1
ATOM 915 C CA . LEU A 1 115 ? 5.812 4.703 -0.474 1.00 89.06 115 LEU A CA 1
ATOM 916 C C . LEU A 1 115 ? 7.173 4.111 -0.840 1.00 89.06 115 LEU A C 1
ATOM 918 O O . LEU A 1 115 ? 7.579 3.125 -0.227 1.00 89.06 115 LEU A O 1
ATOM 922 N N . ALA A 1 116 ? 7.878 4.735 -1.775 1.00 86.06 116 ALA A N 1
ATOM 923 C CA . ALA A 1 116 ? 9.294 4.489 -2.027 1.00 86.06 116 ALA A CA 1
ATOM 924 C C . ALA A 1 116 ? 10.076 5.753 -1.663 1.00 86.06 116 ALA A C 1
ATOM 926 O O . ALA A 1 116 ? 9.757 6.844 -2.131 1.00 86.06 116 ALA A O 1
ATOM 927 N N . ILE A 1 117 ? 11.023 5.610 -0.745 1.00 80.44 117 ILE A N 1
ATOM 928 C CA . ILE A 1 117 ? 11.800 6.684 -0.133 1.00 80.44 117 ILE A CA 1
ATOM 929 C C . ILE A 1 117 ? 13.238 6.505 -0.623 1.00 80.44 117 ILE A C 1
ATOM 931 O O . ILE A 1 117 ? 14.077 6.102 0.162 1.00 80.44 117 ILE A O 1
ATOM 935 N N . ASP A 1 118 ? 13.505 6.776 -1.899 1.00 77.06 118 ASP A N 1
ATOM 936 C CA . ASP A 1 118 ? 14.593 6.209 -2.725 1.00 77.06 118 ASP A CA 1
ATOM 937 C C . ASP A 1 118 ? 14.253 4.873 -3.412 1.00 77.06 118 ASP A C 1
ATOM 939 O O . ASP A 1 118 ? 13.156 4.333 -3.256 1.00 77.06 118 ASP A O 1
ATOM 943 N N . ASP A 1 119 ? 15.191 4.384 -4.230 1.00 72.12 119 ASP A N 1
ATOM 944 C CA . ASP A 1 119 ? 15.011 3.218 -5.105 1.00 72.12 119 ASP A CA 1
ATOM 945 C C . ASP A 1 119 ? 14.919 1.882 -4.342 1.00 72.12 119 ASP A C 1
ATOM 947 O O . ASP A 1 119 ? 14.462 0.884 -4.900 1.00 72.12 119 ASP A O 1
ATOM 951 N N . TYR A 1 120 ? 15.330 1.842 -3.070 1.00 77.19 120 TYR A N 1
ATOM 952 C CA . TYR A 1 120 ? 15.476 0.607 -2.289 1.00 77.19 120 TYR A CA 1
ATOM 953 C C . TYR A 1 120 ? 14.601 0.590 -1.031 1.00 77.19 120 TYR A C 1
ATOM 955 O O . TYR A 1 120 ? 14.226 -0.475 -0.534 1.00 77.19 120 TYR A O 1
ATOM 963 N N . THR A 1 121 ? 14.231 1.759 -0.513 1.00 85.75 121 THR A N 1
ATOM 964 C CA . THR A 1 121 ? 13.503 1.883 0.749 1.00 85.75 121 THR A CA 1
ATOM 965 C C . THR A 1 121 ? 12.001 1.941 0.501 1.00 85.75 121 THR A C 1
ATOM 967 O O . THR A 1 121 ? 11.423 3.008 0.286 1.00 85.75 121 THR A O 1
ATOM 970 N N . ILE A 1 122 ? 11.332 0.792 0.596 1.00 89.31 122 ILE A N 1
ATOM 971 C CA . ILE A 1 122 ? 9.879 0.705 0.404 1.00 89.31 122 ILE A CA 1
ATOM 972 C C . ILE A 1 122 ? 9.156 0.572 1.745 1.00 89.31 122 ILE A C 1
ATOM 974 O O . ILE A 1 122 ? 9.462 -0.292 2.569 1.00 89.31 122 ILE A O 1
ATOM 978 N N . VAL A 1 123 ? 8.150 1.420 1.960 1.00 90.44 123 VAL A N 1
ATOM 979 C CA . VAL A 1 123 ? 7.352 1.476 3.189 1.00 90.44 123 VAL A CA 1
ATOM 980 C C . VAL A 1 123 ? 5.871 1.319 2.869 1.00 90.44 123 VAL A C 1
ATOM 982 O O . VAL A 1 123 ? 5.295 2.092 2.103 1.00 90.44 123 VAL A O 1
ATOM 985 N N . LEU A 1 124 ? 5.217 0.364 3.532 1.00 93.06 124 LEU A N 1
ATOM 986 C CA . LEU A 1 124 ? 3.759 0.318 3.606 1.00 93.06 124 LEU A CA 1
ATOM 987 C C . LEU A 1 124 ? 3.282 1.124 4.803 1.00 93.06 124 LEU A C 1
ATOM 989 O O . LEU A 1 124 ? 3.687 0.881 5.939 1.00 93.06 124 LEU A O 1
ATOM 993 N N . TRP A 1 125 ? 2.383 2.064 4.555 1.00 90.31 125 TRP A N 1
ATOM 994 C CA . TRP A 1 125 ? 1.874 2.977 5.564 1.00 90.31 125 TRP A CA 1
ATOM 995 C C . TRP A 1 125 ? 0.351 2.957 5.619 1.00 90.31 125 TRP A C 1
ATOM 997 O O . TRP A 1 125 ? -0.326 3.004 4.592 1.00 90.31 125 TRP A O 1
ATOM 1007 N N . ASN A 1 126 ? -0.196 2.925 6.834 1.00 87.81 126 ASN A N 1
ATOM 1008 C CA . ASN A 1 126 ? -1.607 3.164 7.099 1.00 87.81 126 ASN A CA 1
ATOM 1009 C C . ASN A 1 126 ? -1.781 4.551 7.749 1.00 87.81 126 ASN A C 1
ATOM 1011 O O . ASN A 1 126 ? -1.599 4.690 8.962 1.00 87.81 126 ASN A O 1
ATOM 1015 N N . PRO A 1 127 ? -2.212 5.581 6.997 1.00 80.38 127 PRO A N 1
ATOM 1016 C CA . PRO A 1 127 ? -2.402 6.930 7.536 1.00 80.38 127 PRO A CA 1
ATOM 1017 C C . PRO A 1 127 ? -3.454 7.018 8.643 1.00 80.38 127 PRO A C 1
ATOM 1019 O O . PRO A 1 127 ? -3.466 7.968 9.425 1.00 80.38 127 PRO A O 1
ATOM 1022 N N . SER A 1 128 ? -4.385 6.062 8.691 1.00 77.88 128 SER A N 1
ATOM 1023 C CA . SER A 1 128 ? -5.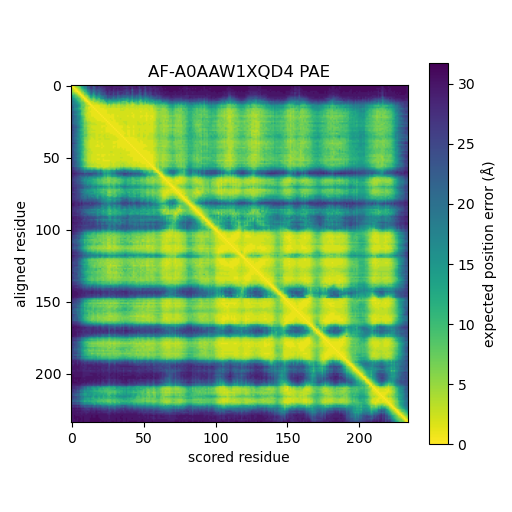477 6.084 9.662 1.00 77.88 128 SER A CA 1
ATOM 1024 C C . SER A 1 128 ? -5.025 5.583 11.028 1.00 77.88 128 SER A C 1
ATOM 1026 O O . SER A 1 128 ? -5.443 6.148 12.040 1.00 77.88 128 SER A O 1
ATOM 1028 N N . THR A 1 129 ? -4.193 4.536 11.065 1.00 78.44 129 THR A N 1
ATOM 1029 C CA . THR A 1 129 ? -3.655 3.971 12.314 1.00 78.44 129 THR A CA 1
ATOM 1030 C C . THR A 1 129 ? -2.304 4.566 12.702 1.00 78.44 129 THR A C 1
ATOM 1032 O O . THR A 1 129 ? -1.925 4.465 13.865 1.00 78.44 129 THR A O 1
ATOM 1035 N N . GLY A 1 130 ? -1.595 5.191 11.757 1.00 79.12 130 GLY A N 1
ATOM 1036 C CA . GLY A 1 130 ? -0.208 5.625 11.926 1.00 79.12 130 GLY A CA 1
ATOM 1037 C C . GLY A 1 130 ? 0.795 4.469 11.895 1.00 79.12 130 GLY A C 1
ATOM 1038 O O . GLY A 1 130 ? 1.988 4.710 12.035 1.00 79.12 130 GLY A O 1
ATOM 1039 N N . GLU A 1 131 ? 0.330 3.228 11.714 1.00 84.31 131 GLU A N 1
ATOM 1040 C CA . GLU A 1 131 ? 1.190 2.051 11.620 1.00 84.31 131 GLU A CA 1
ATOM 1041 C C . GLU A 1 131 ? 1.922 2.049 10.275 1.00 84.31 131 GLU A C 1
ATOM 1043 O O . GLU A 1 131 ? 1.366 2.410 9.229 1.00 84.31 131 GLU A O 1
ATOM 1048 N N . SER A 1 132 ? 3.175 1.619 10.312 1.00 87.94 132 SER A N 1
ATOM 1049 C CA . SER A 1 132 ? 4.045 1.525 9.154 1.00 87.94 132 SER A CA 1
ATOM 1050 C C . SER A 1 132 ? 4.877 0.261 9.202 1.00 87.94 132 SER A C 1
ATOM 1052 O O . SER A 1 132 ? 5.150 -0.281 10.274 1.00 87.94 132 SER A O 1
ATOM 1054 N N . ASN A 1 133 ? 5.252 -0.218 8.025 1.00 89.44 133 ASN A N 1
ATOM 1055 C CA . ASN A 1 133 ? 6.091 -1.386 7.868 1.00 89.44 133 ASN A CA 1
ATOM 1056 C C . ASN A 1 133 ? 7.145 -1.110 6.798 1.00 89.44 133 ASN A C 1
ATOM 1058 O O . ASN A 1 133 ? 6.796 -0.890 5.637 1.00 89.44 133 ASN A O 1
ATOM 1062 N N . LEU A 1 134 ? 8.413 -1.117 7.205 1.00 91.06 134 LEU A N 1
ATOM 1063 C CA . LEU A 1 134 ? 9.543 -1.110 6.285 1.00 91.06 134 LEU A CA 1
ATOM 1064 C C . LEU A 1 134 ? 9.661 -2.505 5.670 1.00 91.06 134 LEU A C 1
ATOM 1066 O O . LEU A 1 134 ? 9.698 -3.502 6.393 1.00 91.06 134 LEU A O 1
ATOM 1070 N N . LEU A 1 135 ? 9.673 -2.573 4.345 1.00 91.75 135 LEU A N 1
ATOM 1071 C CA . LEU A 1 135 ? 9.781 -3.835 3.628 1.00 91.75 135 LEU A CA 1
ATOM 1072 C C . LEU A 1 135 ? 11.251 -4.227 3.426 1.00 91.75 135 LEU A C 1
ATOM 1074 O O . LEU A 1 135 ? 12.121 -3.357 3.468 1.00 91.75 135 LEU A O 1
ATOM 1078 N N . PRO A 1 136 ? 11.541 -5.524 3.211 1.00 91.69 136 PRO A N 1
ATOM 1079 C CA . PRO A 1 136 ? 12.857 -5.959 2.766 1.00 91.69 136 PRO A CA 1
ATOM 1080 C C . PRO A 1 136 ? 13.276 -5.222 1.500 1.00 91.69 136 PRO A C 1
ATOM 1082 O O . PRO A 1 136 ? 12.438 -4.979 0.626 1.00 91.69 136 PRO A O 1
ATOM 1085 N N . GLU A 1 137 ? 14.568 -4.926 1.398 1.00 88.88 137 GLU A N 1
ATOM 1086 C CA . GLU A 1 137 ? 15.122 -4.304 0.203 1.00 88.88 137 GLU A CA 1
ATOM 1087 C C . GLU A 1 137 ? 14.828 -5.169 -1.033 1.00 88.88 137 GLU A C 1
ATOM 1089 O O . GLU A 1 137 ? 14.843 -6.408 -0.945 1.00 88.88 137 GLU A O 1
ATOM 1094 N N . PRO A 1 138 ? 14.507 -4.537 -2.169 1.00 85.69 138 PRO A N 1
ATOM 1095 C CA . PRO A 1 138 ? 14.310 -5.252 -3.412 1.00 85.69 138 PRO A CA 1
ATOM 1096 C C . PRO A 1 138 ? 15.586 -5.958 -3.884 1.00 85.69 138 PRO A C 1
ATOM 1098 O O . PRO A 1 138 ? 16.699 -5.604 -3.501 1.00 85.69 138 PRO A O 1
ATOM 1101 N N . THR A 1 139 ? 15.415 -6.996 -4.701 1.00 82.19 139 THR A N 1
ATOM 1102 C CA . THR A 1 139 ? 16.519 -7.873 -5.126 1.00 82.19 139 THR A CA 1
ATOM 1103 C C . THR A 1 139 ? 17.135 -7.467 -6.452 1.00 82.19 139 THR A C 1
ATOM 1105 O O . THR A 1 139 ? 18.282 -7.821 -6.720 1.00 82.19 139 THR A O 1
ATOM 1108 N N . LEU A 1 140 ? 16.368 -6.783 -7.301 1.00 74.19 140 LEU A N 1
ATOM 1109 C CA . LEU A 1 140 ? 16.899 -6.199 -8.521 1.00 74.19 140 LEU A CA 1
ATOM 1110 C C . LEU A 1 140 ? 17.641 -4.914 -8.156 1.00 74.19 140 LEU A C 1
ATOM 1112 O O . LEU A 1 140 ? 17.045 -3.966 -7.637 1.00 74.19 140 LEU A O 1
ATOM 1116 N N . GLU A 1 141 ? 18.940 -4.888 -8.458 1.00 66.69 141 GLU A N 1
ATOM 111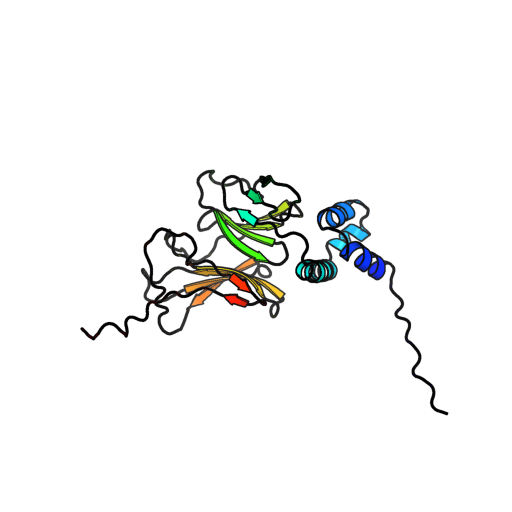7 C CA . GLU A 1 141 ? 19.687 -3.640 -8.587 1.00 66.69 141 GLU A CA 1
ATOM 1118 C C . GLU A 1 141 ? 19.140 -2.916 -9.818 1.00 66.69 141 GLU A C 1
ATOM 1120 O O . GLU A 1 141 ? 19.641 -3.070 -10.928 1.00 66.69 141 GLU A O 1
ATOM 1125 N N . THR A 1 142 ? 18.047 -2.180 -9.636 1.00 61.00 142 THR A N 1
ATOM 1126 C CA . THR A 1 142 ? 17.607 -1.206 -10.629 1.00 61.00 142 THR A CA 1
ATOM 1127 C C . THR A 1 142 ? 18.696 -0.154 -10.713 1.00 61.00 142 THR A C 1
ATOM 1129 O O . THR A 1 142 ? 19.159 0.341 -9.671 1.00 61.00 142 THR A O 1
ATOM 1132 N N . TYR A 1 143 ? 19.125 0.202 -11.923 1.00 53.38 143 TYR A N 1
ATOM 1133 C CA . TYR A 1 143 ? 19.983 1.368 -12.033 1.00 53.38 143 TYR A CA 1
ATOM 1134 C C . TYR A 1 143 ? 19.224 2.567 -11.461 1.00 53.38 143 TYR A C 1
ATOM 1136 O O . TYR A 1 143 ? 17.994 2.588 -11.410 1.00 53.38 143 TYR A O 1
ATOM 1144 N N . LYS A 1 144 ? 19.965 3.563 -10.974 1.00 52.28 144 LYS A N 1
ATOM 1145 C CA . LYS A 1 144 ? 19.411 4.834 -10.482 1.00 52.28 144 LYS A CA 1
ATOM 1146 C C . LYS A 1 144 ? 18.842 5.668 -11.642 1.00 52.28 144 LYS A C 1
ATOM 1148 O O . LYS A 1 144 ? 19.142 6.854 -11.747 1.00 52.28 144 LYS A O 1
ATOM 1153 N N . SER A 1 145 ? 18.161 5.026 -12.585 1.00 51.41 145 SER A N 1
ATOM 1154 C CA . SER A 1 145 ? 17.403 5.663 -13.640 1.00 51.41 145 SER A CA 1
ATOM 1155 C C . SER A 1 145 ? 16.078 6.104 -13.030 1.00 51.41 145 SER A C 1
ATOM 1157 O O . SER A 1 145 ? 15.429 5.396 -12.251 1.00 51.41 145 SER A O 1
ATOM 1159 N N . ASP A 1 146 ? 15.657 7.308 -13.392 1.00 54.94 146 ASP A N 1
ATOM 1160 C CA . ASP A 1 146 ? 14.365 7.846 -12.987 1.00 54.94 146 ASP A CA 1
ATOM 1161 C C . ASP A 1 146 ? 13.178 7.099 -13.646 1.00 54.94 146 ASP A C 1
ATOM 1163 O O . ASP A 1 146 ? 12.023 7.451 -13.391 1.00 54.94 146 ASP A O 1
ATOM 1167 N N . GLU A 1 147 ? 13.456 6.046 -14.424 1.00 55.34 147 GLU A N 1
ATOM 1168 C CA . GLU A 1 147 ? 12.598 5.424 -15.442 1.00 55.34 147 GLU A CA 1
ATOM 1169 C C . GLU A 1 147 ? 12.044 4.048 -15.034 1.00 55.34 147 GLU A C 1
ATOM 1171 O O . GLU A 1 147 ? 11.597 3.264 -15.856 1.00 55.34 147 GLU A O 1
ATOM 1176 N N . ASN A 1 148 ? 11.999 3.733 -13.743 1.00 71.44 148 ASN A N 1
ATOM 1177 C CA . ASN A 1 148 ? 11.411 2.470 -13.295 1.00 71.44 148 ASN A CA 1
ATOM 1178 C C . ASN A 1 148 ? 9.877 2.481 -13.411 1.00 71.44 148 ASN A C 1
ATOM 1180 O O . ASN A 1 148 ? 9.220 3.424 -12.949 1.00 71.44 148 ASN A O 1
ATOM 1184 N N . PHE A 1 149 ? 9.287 1.392 -13.915 1.00 79.56 149 PHE A N 1
ATOM 1185 C CA . PHE A 1 149 ? 7.855 1.154 -13.743 1.00 79.56 149 PHE A CA 1
ATOM 1186 C C . PHE A 1 149 ? 7.591 0.457 -12.411 1.00 79.56 149 PHE A C 1
ATOM 1188 O O . PHE A 1 149 ? 8.366 -0.377 -11.941 1.00 79.56 149 PHE A O 1
ATOM 1195 N N . TYR A 1 150 ? 6.480 0.801 -11.774 1.00 86.50 150 TYR A N 1
ATOM 1196 C CA . TYR A 1 150 ? 6.126 0.270 -10.467 1.00 86.50 150 TYR A CA 1
ATOM 1197 C C . TYR A 1 150 ? 4.626 0.311 -10.230 1.00 86.50 150 TYR A C 1
ATOM 1199 O O . TYR A 1 150 ? 3.896 1.035 -10.896 1.00 86.50 150 TYR A O 1
ATOM 1207 N N . GLY A 1 151 ? 4.136 -0.435 -9.250 1.00 90.50 151 GLY A N 1
ATOM 1208 C CA . GLY A 1 151 ? 2.760 -0.295 -8.805 1.00 90.50 151 GLY A CA 1
ATOM 1209 C C . GLY A 1 151 ? 2.428 -1.151 -7.595 1.00 90.50 151 GLY A C 1
ATOM 1210 O O . GLY A 1 151 ? 3.107 -2.129 -7.282 1.00 90.50 151 GLY A O 1
ATOM 1211 N N . PHE A 1 152 ? 1.361 -0.770 -6.902 1.00 94.25 152 PHE A N 1
ATOM 1212 C CA . PHE A 1 152 ? 0.897 -1.431 -5.688 1.00 94.25 152 PHE A CA 1
ATOM 1213 C C . PHE A 1 152 ? -0.582 -1.796 -5.783 1.00 94.25 152 PHE A C 1
ATOM 1215 O O . PHE A 1 152 ? -1.416 -0.982 -6.186 1.00 94.25 152 PHE A O 1
ATOM 1222 N N . GLY A 1 153 ? -0.929 -3.005 -5.341 1.00 93.88 153 GLY A N 1
ATOM 1223 C CA . GLY A 1 153 ? -2.317 -3.443 -5.329 1.00 93.88 153 GLY A CA 1
ATOM 1224 C C . GLY A 1 153 ? -2.590 -4.683 -4.494 1.00 93.88 153 GLY A C 1
ATOM 1225 O O . GLY A 1 153 ? -1.692 -5.307 -3.933 1.00 93.88 153 GLY A O 1
ATOM 1226 N N . TYR A 1 154 ? -3.873 -5.026 -4.407 1.00 91.81 154 TYR A N 1
ATOM 1227 C CA . TYR A 1 154 ? -4.347 -6.247 -3.771 1.00 91.81 154 TYR A CA 1
ATOM 1228 C C . TYR A 1 154 ? -4.780 -7.245 -4.840 1.00 91.81 154 TYR A C 1
ATOM 1230 O O . TYR A 1 154 ? -5.717 -6.985 -5.589 1.00 91.81 154 TYR A O 1
ATOM 1238 N N . ASP A 1 155 ? -4.120 -8.395 -4.874 1.00 90.56 155 ASP A N 1
ATOM 1239 C CA . ASP A 1 155 ? -4.514 -9.535 -5.690 1.00 90.56 155 ASP A CA 1
ATOM 1240 C C . ASP A 1 155 ? -5.582 -10.329 -4.932 1.00 90.56 155 ASP A C 1
ATOM 1242 O O . ASP A 1 155 ? -5.290 -11.013 -3.943 1.00 90.56 155 ASP A O 1
ATOM 1246 N N . SER A 1 156 ? -6.833 -10.237 -5.387 1.00 87.25 156 SER A N 1
ATOM 1247 C CA . SER A 1 156 ? -7.974 -10.926 -4.781 1.00 87.25 156 SER A CA 1
ATOM 1248 C C . SER A 1 156 ? -7.940 -12.446 -4.969 1.00 87.25 156 SER A C 1
ATOM 1250 O O . SER A 1 156 ? -8.493 -13.166 -4.129 1.00 87.25 156 SER A O 1
ATOM 1252 N N . THR A 1 157 ? -7.221 -12.947 -5.979 1.00 89.56 157 THR A N 1
ATOM 1253 C CA . THR A 1 157 ? -7.027 -14.381 -6.241 1.00 89.56 157 THR A CA 1
ATOM 1254 C C . THR A 1 157 ? -6.108 -14.990 -5.193 1.00 89.56 157 THR A C 1
ATOM 1256 O O . THR A 1 157 ? -6.454 -15.987 -4.557 1.00 89.56 157 THR A O 1
ATOM 1259 N N . THR A 1 158 ? -4.954 -14.361 -4.945 1.00 89.94 158 THR A N 1
ATOM 1260 C CA . THR A 1 158 ? -4.028 -14.812 -3.891 1.00 89.94 158 THR A CA 1
ATOM 1261 C C . THR A 1 158 ? -4.355 -14.233 -2.518 1.00 89.94 158 THR A C 1
ATOM 1263 O O . THR A 1 158 ? -3.723 -14.602 -1.527 1.00 89.94 158 THR A O 1
ATOM 1266 N N . GLN A 1 159 ? -5.346 -13.342 -2.436 1.00 90.44 159 GLN A N 1
ATOM 1267 C CA . GLN A 1 159 ? -5.727 -12.565 -1.256 1.00 90.44 159 GLN A CA 1
ATOM 1268 C C . GLN A 1 159 ? -4.540 -11.847 -0.606 1.00 90.44 159 GLN A C 1
ATOM 1270 O O . GLN A 1 159 ? -4.389 -11.896 0.617 1.00 90.44 159 GLN A O 1
ATOM 1275 N N . ASP A 1 160 ? -3.672 -11.248 -1.412 1.00 93.19 160 ASP A N 1
ATOM 1276 C CA . ASP A 1 160 ? -2.376 -10.726 -0.981 1.00 93.19 160 ASP A CA 1
ATOM 1277 C C . ASP A 1 160 ? -2.131 -9.320 -1.513 1.00 93.19 160 ASP A C 1
ATOM 1279 O O . ASP A 1 160 ? -2.583 -8.980 -2.603 1.00 93.19 160 ASP A O 1
ATOM 1283 N N . TYR A 1 161 ? -1.392 -8.520 -0.755 1.00 94.00 161 TYR A N 1
ATOM 1284 C CA . TYR A 1 161 ? -0.883 -7.256 -1.261 1.00 94.00 161 TYR A CA 1
ATOM 1285 C C . TYR A 1 161 ? 0.421 -7.507 -1.996 1.00 94.00 161 TYR A C 1
ATOM 1287 O O . TYR A 1 161 ? 1.312 -8.190 -1.482 1.00 94.00 161 TYR A O 1
ATOM 1295 N N . LYS A 1 162 ? 0.517 -6.939 -3.192 1.00 95.25 162 LYS A N 1
ATOM 1296 C CA . LYS A 1 162 ? 1.667 -7.091 -4.064 1.00 95.25 162 LYS A CA 1
ATOM 1297 C C . LYS A 1 162 ? 2.199 -5.740 -4.490 1.00 95.25 162 LYS A C 1
ATOM 1299 O O . LYS A 1 162 ? 1.439 -4.789 -4.683 1.00 95.25 162 LYS A O 1
ATOM 1304 N N . ILE A 1 163 ? 3.513 -5.695 -4.633 1.00 94.12 163 ILE A N 1
ATOM 1305 C CA . ILE A 1 163 ? 4.231 -4.569 -5.219 1.00 94.12 163 ILE A CA 1
ATOM 1306 C C . ILE A 1 163 ? 4.943 -5.114 -6.440 1.00 94.12 163 ILE A C 1
ATOM 1308 O O . ILE A 1 163 ? 5.596 -6.147 -6.340 1.00 94.12 163 ILE A O 1
ATOM 1312 N N . VAL A 1 164 ? 4.780 -4.450 -7.572 1.00 90.75 164 VAL A N 1
ATOM 1313 C CA . VAL A 1 164 ? 5.469 -4.766 -8.822 1.00 90.75 164 VAL A CA 1
ATOM 1314 C C . VAL A 1 164 ? 6.442 -3.632 -9.094 1.00 90.75 164 VAL A C 1
ATOM 1316 O O . VAL A 1 164 ? 6.067 -2.475 -8.908 1.00 90.75 164 VAL A O 1
ATOM 1319 N N . ARG A 1 165 ? 7.664 -3.952 -9.514 1.00 86.50 165 ARG A N 1
ATOM 1320 C CA . ARG A 1 165 ? 8.629 -2.971 -10.024 1.00 86.50 165 ARG A CA 1
ATOM 1321 C C . ARG A 1 165 ? 9.567 -3.587 -11.059 1.00 86.50 165 ARG A C 1
ATOM 1323 O O . ARG A 1 165 ? 9.807 -4.794 -11.008 1.00 86.50 165 ARG A O 1
ATOM 1330 N N . GLY A 1 166 ? 10.115 -2.768 -11.944 1.00 80.25 166 GLY A N 1
ATOM 1331 C CA . GLY A 1 166 ? 11.183 -3.146 -12.868 1.00 80.25 166 GLY A CA 1
ATOM 1332 C C . GLY A 1 166 ? 11.766 -1.934 -13.599 1.00 80.25 166 GLY A C 1
ATOM 1333 O O . GLY A 1 166 ? 11.241 -0.828 -13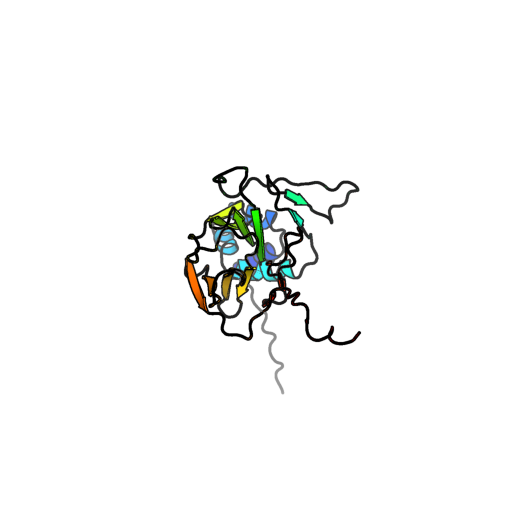.466 1.00 80.25 166 GLY A O 1
ATOM 1334 N N . ASP A 1 167 ? 12.852 -2.173 -14.330 1.00 73.00 167 ASP A N 1
ATOM 1335 C CA . ASP A 1 167 ? 13.658 -1.155 -15.023 1.00 73.00 167 ASP A CA 1
ATOM 1336 C C . ASP A 1 167 ? 13.263 -1.042 -16.506 1.00 73.00 167 ASP A C 1
ATOM 1338 O O . ASP A 1 167 ? 12.721 -1.997 -17.074 1.00 73.00 167 ASP A O 1
ATOM 1342 N N . ASP A 1 168 ? 13.526 0.116 -17.111 1.00 61.94 168 ASP A N 1
ATOM 1343 C CA . ASP A 1 168 ? 13.276 0.400 -18.529 1.00 61.94 168 ASP A CA 1
ATOM 1344 C C . ASP A 1 168 ? 14.435 -0.097 -19.427 1.00 61.94 168 ASP A C 1
ATOM 1346 O O . ASP A 1 168 ? 15.549 -0.397 -18.989 1.00 61.94 168 ASP A O 1
ATOM 1350 N N . PHE A 1 169 ? 14.134 -0.230 -20.715 1.00 57.03 169 PHE A N 1
ATOM 1351 C CA . PHE A 1 169 ? 14.771 -1.023 -21.763 1.00 57.03 169 PHE A CA 1
ATOM 1352 C C . PHE A 1 169 ? 16.197 -0.627 -22.189 1.00 57.03 169 PHE A C 1
ATOM 1354 O O . PHE A 1 169 ? 16.748 -1.278 -23.081 1.00 57.03 169 PHE A O 1
ATOM 1361 N N . GLU A 1 170 ? 16.840 0.388 -21.611 1.00 51.94 170 GLU A N 1
ATOM 1362 C CA . GLU A 1 170 ? 18.072 0.913 -22.222 1.00 51.94 170 GLU A CA 1
ATOM 1363 C C . GLU A 1 170 ? 19.339 0.079 -21.959 1.00 51.94 170 GLU A C 1
ATOM 1365 O O . GLU A 1 170 ? 20.309 0.195 -22.712 1.00 51.94 170 GLU A O 1
ATOM 1370 N N . ILE A 1 171 ? 19.369 -0.783 -20.932 1.00 48.97 171 ILE A N 1
ATOM 1371 C CA . ILE A 1 171 ? 20.649 -1.354 -20.458 1.00 48.97 171 ILE A CA 1
ATOM 1372 C C . ILE A 1 171 ? 20.773 -2.874 -20.653 1.00 48.97 171 ILE A C 1
ATOM 1374 O O . ILE A 1 171 ? 21.892 -3.370 -20.824 1.00 48.97 171 ILE A O 1
ATOM 1378 N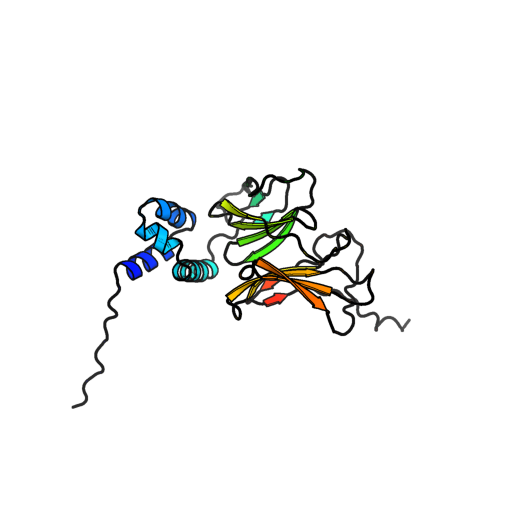 N . PHE A 1 172 ? 19.670 -3.633 -20.702 1.00 49.53 172 PHE A N 1
ATOM 1379 C CA . PHE A 1 172 ? 19.733 -5.098 -20.781 1.00 49.53 172 PHE A CA 1
ATOM 1380 C C . PHE A 1 172 ? 18.922 -5.704 -21.935 1.00 49.53 172 PHE A C 1
ATOM 1382 O O . PHE A 1 172 ? 17.790 -5.299 -22.178 1.00 49.53 172 PHE A O 1
ATOM 1389 N N . PRO A 1 173 ? 19.448 -6.755 -22.599 1.00 53.22 173 PRO A N 1
ATOM 1390 C CA . PRO A 1 173 ? 18.708 -7.508 -23.614 1.00 53.22 173 PRO A CA 1
ATOM 1391 C C . PRO A 1 173 ? 17.557 -8.353 -23.036 1.00 53.22 173 PRO A C 1
ATOM 1393 O O . PRO A 1 173 ? 16.753 -8.887 -23.796 1.00 53.22 173 PRO A O 1
ATOM 1396 N N . GLU A 1 174 ? 17.482 -8.501 -21.710 1.00 60.47 174 GLU A N 1
ATOM 1397 C CA . GLU A 1 174 ? 16.480 -9.296 -21.001 1.00 60.47 174 GLU A CA 1
ATOM 1398 C C . GLU A 1 174 ? 15.776 -8.422 -19.959 1.00 60.47 174 GLU A C 1
ATOM 1400 O O . GLU A 1 174 ? 16.410 -7.894 -19.047 1.00 60.47 174 GLU A O 1
ATOM 1405 N N . PHE A 1 175 ? 14.458 -8.276 -20.094 1.00 70.12 175 PHE A N 1
ATOM 1406 C CA . PHE A 1 175 ? 13.648 -7.486 -19.177 1.00 70.12 175 PHE A CA 1
ATOM 1407 C C . PHE A 1 175 ? 13.304 -8.303 -17.932 1.00 70.12 175 PHE A C 1
ATOM 1409 O O . PHE A 1 175 ? 12.716 -9.387 -18.032 1.00 70.12 175 PHE A O 1
ATOM 1416 N N . TYR A 1 176 ? 13.605 -7.761 -16.755 1.00 75.56 176 TYR A N 1
ATOM 1417 C CA . TYR A 1 176 ? 13.246 -8.360 -15.476 1.00 75.56 176 TYR A CA 1
ATOM 1418 C C . TYR A 1 176 ? 12.348 -7.426 -14.681 1.00 75.56 176 TYR A C 1
ATOM 1420 O O . TYR A 1 176 ? 12.564 -6.221 -14.606 1.00 75.56 176 TYR A O 1
ATOM 1428 N N . PHE A 1 177 ? 11.357 -8.018 -14.032 1.00 83.06 177 PHE A N 1
ATOM 1429 C CA . PHE A 1 177 ? 10.569 -7.347 -13.015 1.00 83.06 177 PHE A CA 1
ATOM 1430 C C . PHE A 1 177 ? 10.538 -8.199 -11.763 1.00 83.06 177 PHE A C 1
ATOM 1432 O O . PHE A 1 177 ? 10.692 -9.421 -11.813 1.00 83.06 177 PHE A O 1
ATOM 1439 N N . GLU A 1 178 ? 10.318 -7.568 -10.624 1.00 88.81 178 GLU A N 1
ATOM 1440 C CA . GLU A 1 178 ? 10.137 -8.270 -9.369 1.00 88.81 178 GLU A CA 1
ATOM 1441 C C . GLU A 1 178 ? 8.784 -7.960 -8.746 1.00 88.81 178 GLU A C 1
ATOM 1443 O O . GLU A 1 178 ? 8.223 -6.869 -8.873 1.00 88.81 178 GLU A O 1
ATOM 1448 N N . VAL A 1 179 ? 8.250 -8.973 -8.071 1.00 92.38 179 VAL A N 1
ATOM 1449 C CA . VAL A 1 179 ? 6.989 -8.901 -7.350 1.00 92.38 179 VAL A CA 1
ATOM 1450 C C . VAL A 1 179 ? 7.247 -9.203 -5.884 1.00 92.38 179 VAL A C 1
ATOM 1452 O O . VAL A 1 179 ? 7.673 -10.306 -5.532 1.00 92.38 179 VAL A O 1
ATOM 1455 N N . PHE A 1 180 ? 6.955 -8.240 -5.018 1.00 94.62 180 PHE A N 1
ATOM 1456 C CA . PHE A 1 180 ? 6.883 -8.468 -3.582 1.00 94.62 180 PHE A CA 1
ATOM 1457 C C . PHE A 1 180 ? 5.536 -9.078 -3.215 1.00 94.62 180 PHE A C 1
ATOM 1459 O O . PHE A 1 180 ? 4.492 -8.617 -3.680 1.00 94.62 180 PHE A O 1
ATOM 1466 N N . SER A 1 181 ? 5.550 -10.065 -2.325 1.00 96.31 181 SER A N 1
ATOM 1467 C CA . SER A 1 181 ? 4.357 -10.593 -1.664 1.00 96.31 181 SER A CA 1
ATOM 1468 C C . SER A 1 181 ? 4.390 -10.225 -0.188 1.00 96.31 181 SER A C 1
ATOM 1470 O O . SER A 1 181 ? 5.313 -10.610 0.534 1.00 96.31 181 SER A O 1
ATOM 1472 N N . LEU A 1 182 ? 3.360 -9.519 0.290 1.00 95.31 182 LEU A N 1
ATOM 1473 C CA . LEU A 1 182 ? 3.265 -9.163 1.706 1.00 95.31 182 LEU A CA 1
ATOM 1474 C C . LEU A 1 182 ? 3.069 -10.400 2.589 1.00 95.31 182 LEU A C 1
ATOM 1476 O O . LEU A 1 182 ? 3.599 -10.453 3.697 1.00 95.31 182 LEU A O 1
ATOM 1480 N N . LYS A 1 183 ? 2.343 -11.412 2.100 1.00 94.44 183 LYS A N 1
ATOM 1481 C CA . LYS A 1 183 ? 2.173 -12.690 2.805 1.00 94.44 183 LYS A CA 1
ATOM 1482 C C . LYS A 1 183 ? 3.474 -13.452 3.010 1.00 94.44 183 LYS A C 1
ATOM 1484 O O . LYS A 1 183 ? 3.652 -14.025 4.082 1.00 94.44 183 LYS A O 1
ATOM 1489 N N . THR A 1 184 ? 4.336 -13.526 1.994 1.00 95.44 184 THR A N 1
ATOM 1490 C CA . THR A 1 184 ? 5.616 -14.243 2.122 1.00 95.44 184 THR A CA 1
ATOM 1491 C C . THR A 1 184 ? 6.724 -13.361 2.676 1.00 95.44 184 THR A C 1
ATOM 1493 O O . THR A 1 184 ? 7.733 -13.891 3.130 1.00 95.44 184 THR A O 1
ATOM 1496 N N . GLY A 1 185 ? 6.544 -12.038 2.644 1.00 95.12 185 GLY A N 1
ATOM 1497 C CA . GLY A 1 185 ? 7.557 -11.073 3.048 1.00 95.12 185 GLY A CA 1
ATOM 1498 C C . GLY A 1 185 ? 8.793 -11.127 2.153 1.00 95.12 185 GLY A C 1
ATOM 1499 O O . GLY A 1 185 ? 9.900 -10.955 2.651 1.00 95.12 185 GLY A O 1
ATOM 1500 N N . SER A 1 186 ? 8.632 -11.440 0.863 1.00 94.88 186 SER A N 1
ATOM 1501 C CA . SER A 1 186 ? 9.764 -11.638 -0.046 1.00 94.88 186 SER A CA 1
ATOM 1502 C C . SER A 1 186 ? 9.492 -11.190 -1.477 1.00 94.88 186 SER A C 1
ATOM 1504 O O . SER A 1 186 ? 8.351 -11.195 -1.946 1.00 94.88 186 SER A O 1
ATOM 1506 N N . TRP A 1 187 ? 10.579 -10.824 -2.156 1.00 93.31 187 TRP A N 1
ATOM 1507 C CA . TRP A 1 187 ? 10.631 -10.490 -3.575 1.00 93.31 187 TRP A CA 1
ATOM 1508 C C . TRP A 1 187 ? 10.831 -11.742 -4.427 1.00 93.31 187 TRP A C 1
ATOM 1510 O O . TRP A 1 187 ? 11.507 -12.692 -4.020 1.00 93.31 187 TRP A O 1
ATOM 1520 N N . ARG A 1 188 ? 10.232 -11.750 -5.618 1.00 91.88 188 ARG A N 1
ATOM 1521 C CA . ARG A 1 188 ? 10.446 -12.774 -6.644 1.00 91.88 188 ARG A CA 1
ATOM 1522 C C . ARG A 1 188 ? 10.655 -12.112 -7.988 1.00 91.88 188 ARG A C 1
ATOM 1524 O O . ARG A 1 188 ? 9.821 -11.315 -8.401 1.00 91.88 188 ARG A O 1
ATOM 1531 N N . GLN A 1 189 ? 11.734 -12.483 -8.658 1.00 88.00 189 GLN A N 1
ATOM 1532 C CA . GLN A 1 189 ? 12.062 -11.996 -9.990 1.00 88.00 189 GLN A CA 1
ATOM 1533 C C . GLN A 1 189 ? 11.352 -12.821 -11.060 1.00 88.00 189 GLN A C 1
ATOM 1535 O O . GLN A 1 189 ? 11.160 -14.033 -10.919 1.00 88.00 189 GLN A O 1
ATOM 1540 N N . HIS A 1 190 ? 10.981 -12.150 -12.139 1.00 84.12 190 HIS A N 1
ATOM 1541 C CA . HIS A 1 190 ? 10.284 -12.709 -13.277 1.00 84.12 190 HIS A CA 1
ATOM 1542 C C . HIS A 1 190 ? 10.868 -12.119 -14.568 1.00 84.12 190 HIS A C 1
ATOM 1544 O O . HIS A 1 190 ? 10.998 -10.898 -14.664 1.00 84.12 190 HIS A O 1
ATOM 1550 N N . PRO A 1 191 ? 11.198 -12.955 -15.568 1.00 76.62 191 PRO A N 1
ATOM 1551 C CA . PRO A 1 191 ? 11.522 -12.458 -16.896 1.00 76.62 191 PRO A CA 1
ATOM 1552 C C . PRO A 1 191 ? 10.237 -11.988 -17.588 1.00 76.62 191 PRO A C 1
ATOM 1554 O O . PRO A 1 191 ? 9.203 -12.664 -17.514 1.00 76.62 191 PRO A O 1
ATOM 1557 N N . LEU A 1 192 ? 10.289 -10.861 -18.291 1.00 67.06 192 LEU A N 1
ATOM 1558 C CA . LEU A 1 192 ? 9.231 -10.465 -19.218 1.00 67.06 192 LEU A CA 1
ATOM 1559 C C . LEU A 1 192 ? 9.526 -11.047 -20.595 1.00 67.06 192 LEU A C 1
ATOM 1561 O O . LEU A 1 192 ? 10.489 -10.687 -21.262 1.00 67.06 192 LEU A O 1
ATOM 1565 N N . VAL A 1 193 ? 8.673 -11.985 -21.001 1.00 56.22 193 VAL A N 1
ATOM 1566 C CA . VAL A 1 193 ? 8.714 -12.620 -22.319 1.00 56.22 193 VAL A CA 1
ATOM 1567 C C . VAL A 1 193 ? 7.534 -12.076 -23.120 1.00 56.22 193 VAL A C 1
ATOM 1569 O O . VAL A 1 193 ? 6.396 -12.495 -22.915 1.00 56.22 193 VAL A O 1
ATOM 1572 N N . GLY A 1 194 ? 7.789 -11.118 -24.006 1.00 54.69 194 GLY A N 1
ATOM 1573 C CA . GLY A 1 194 ? 6.777 -10.489 -24.858 1.00 54.69 194 GLY A CA 1
ATOM 1574 C C . GLY A 1 194 ? 7.417 -9.750 -26.035 1.00 54.69 194 GLY A C 1
ATOM 1575 O O . GLY A 1 194 ? 8.638 -9.574 -26.021 1.00 54.69 194 GLY A O 1
ATOM 1576 N N . PRO A 1 195 ? 6.640 -9.353 -27.068 1.00 48.75 195 PRO A N 1
ATOM 1577 C CA . PRO A 1 195 ? 7.147 -8.417 -28.065 1.00 48.75 195 PRO A CA 1
ATOM 1578 C C . PRO A 1 195 ? 7.668 -7.201 -27.305 1.00 48.75 195 PRO A C 1
ATOM 1580 O O . PRO A 1 195 ? 6.992 -6.728 -26.394 1.00 48.75 195 PRO A O 1
ATOM 1583 N N . THR A 1 196 ? 8.897 -6.800 -27.619 1.00 47.81 196 THR A N 1
ATOM 1584 C CA . THR A 1 196 ? 9.589 -5.642 -27.053 1.00 47.81 196 THR A CA 1
ATOM 1585 C C . THR A 1 196 ? 8.598 -4.497 -26.907 1.00 47.81 196 THR A C 1
ATOM 1587 O O . THR A 1 196 ? 8.169 -3.928 -27.908 1.00 47.81 196 THR A O 1
ATOM 1590 N N . PHE A 1 197 ? 8.163 -4.232 -25.674 1.00 48.81 197 PHE A N 1
ATOM 1591 C CA . PHE A 1 197 ? 7.429 -3.018 -25.377 1.00 48.81 197 PHE A CA 1
ATOM 1592 C C . PHE A 1 197 ? 8.445 -1.910 -25.613 1.00 48.81 197 PHE A C 1
ATOM 1594 O O . PHE A 1 197 ? 9.378 -1.760 -24.838 1.00 48.81 197 PHE A O 1
ATOM 1601 N N . GLU A 1 198 ? 8.350 -1.199 -26.730 1.00 47.72 198 GLU A N 1
ATOM 1602 C CA . GLU A 1 198 ? 9.072 0.059 -26.866 1.00 47.72 198 GLU A CA 1
ATOM 1603 C C . GLU A 1 198 ? 8.353 1.052 -25.955 1.00 47.72 198 GLU A C 1
ATOM 1605 O O . GLU A 1 198 ? 7.534 1.841 -26.420 1.00 47.72 198 GLU A O 1
ATOM 1610 N N . LEU A 1 199 ? 8.607 0.985 -24.643 1.00 48.59 199 LEU A N 1
ATOM 1611 C CA . LEU A 1 199 ? 8.296 2.098 -23.759 1.00 48.59 199 LEU A CA 1
ATOM 1612 C C . LEU A 1 199 ? 9.162 3.247 -24.265 1.00 48.59 199 LEU A C 1
ATOM 1614 O O . LEU A 1 199 ? 10.353 3.328 -23.995 1.00 48.59 199 LEU A O 1
ATOM 1618 N N . ALA A 1 200 ? 8.591 4.055 -25.154 1.00 42.72 200 ALA A N 1
ATOM 1619 C CA . ALA A 1 200 ? 9.304 5.162 -25.746 1.00 42.72 200 ALA A CA 1
ATOM 1620 C C . ALA A 1 200 ? 9.623 6.140 -24.616 1.00 42.72 200 ALA A C 1
ATOM 1622 O O . ALA A 1 200 ? 8.729 6.829 -24.112 1.00 42.72 200 ALA A O 1
ATOM 1623 N N . SER A 1 201 ? 10.899 6.190 -24.233 1.00 43.47 201 SER A N 1
ATOM 1624 C CA . SER A 1 201 ? 11.461 7.231 -23.392 1.00 43.47 201 SER A CA 1
ATOM 1625 C C . SER A 1 201 ? 11.292 8.563 -24.126 1.00 43.47 201 SER A C 1
ATOM 1627 O O . SER A 1 201 ? 12.076 8.981 -24.978 1.00 43.47 201 SER A O 1
ATOM 1629 N N . LEU A 1 202 ? 10.200 9.268 -23.834 1.00 39.25 202 LEU A N 1
ATOM 1630 C CA . LEU A 1 202 ? 10.201 10.708 -24.016 1.00 39.25 202 LEU A CA 1
ATOM 1631 C C . LEU A 1 202 ? 10.905 11.283 -22.800 1.00 39.25 202 LEU A C 1
ATOM 1633 O O . LEU A 1 202 ? 10.281 11.612 -21.791 1.00 39.25 202 LEU A O 1
ATOM 1637 N N . ASP A 1 203 ? 12.220 11.386 -22.958 1.00 41.16 203 ASP A N 1
ATOM 1638 C CA . ASP A 1 203 ? 13.166 12.164 -22.169 1.00 41.16 203 ASP A CA 1
ATOM 1639 C C . ASP A 1 203 ? 12.726 13.644 -22.139 1.00 41.16 203 ASP A C 1
ATOM 1641 O O . ASP A 1 203 ? 13.254 14.516 -22.824 1.00 41.16 203 ASP A O 1
ATOM 1645 N N . TYR A 1 204 ? 11.632 13.920 -21.428 1.00 39.81 204 TYR A N 1
ATOM 1646 C CA . TYR A 1 204 ? 11.056 15.243 -21.218 1.00 39.81 204 TYR A CA 1
ATOM 1647 C C . TYR A 1 204 ? 10.286 15.258 -19.895 1.00 39.81 204 TYR A C 1
ATOM 1649 O O . TYR A 1 204 ? 9.059 15.224 -19.864 1.00 39.81 204 TYR A O 1
ATOM 1657 N N . GLY A 1 205 ? 11.022 15.333 -18.784 1.00 40.03 205 GLY A N 1
ATOM 1658 C CA . GLY A 1 205 ? 10.717 16.203 -17.635 1.00 40.03 205 GLY A CA 1
ATOM 1659 C C . GLY A 1 205 ? 9.370 16.089 -16.902 1.00 40.03 205 GLY A C 1
ATOM 1660 O O . GLY A 1 205 ? 9.104 16.925 -16.038 1.00 40.03 205 GLY A O 1
ATOM 1661 N N . PHE A 1 206 ? 8.522 15.103 -17.188 1.00 39.31 206 PHE A N 1
ATOM 1662 C CA . PHE A 1 206 ? 7.250 14.887 -16.497 1.00 39.31 206 PHE A CA 1
ATOM 1663 C C . PHE A 1 206 ? 7.308 13.568 -15.721 1.00 39.31 206 PHE A C 1
ATOM 1665 O O . PHE A 1 206 ? 7.097 12.497 -16.271 1.00 39.31 206 PHE A O 1
ATOM 1672 N N . GLY A 1 207 ? 7.601 13.632 -14.421 1.00 46.12 207 GLY A N 1
ATOM 1673 C CA . GLY A 1 207 ? 7.551 12.452 -13.552 1.00 46.12 207 GLY A CA 1
ATOM 1674 C C . GLY A 1 207 ? 6.165 11.794 -13.595 1.00 46.12 207 GLY A C 1
ATOM 1675 O O . GLY A 1 207 ? 5.167 12.443 -13.283 1.00 46.12 207 GLY A O 1
ATOM 1676 N N . GLY A 1 208 ? 6.099 10.521 -14.001 1.00 52.47 208 GLY A N 1
ATOM 1677 C CA . GLY A 1 208 ? 4.850 9.747 -14.022 1.00 52.47 208 GLY A CA 1
ATOM 1678 C C . GLY A 1 208 ? 4.803 8.541 -14.969 1.00 52.47 208 GLY A C 1
ATOM 1679 O O . GLY A 1 208 ? 3.897 7.724 -14.832 1.00 52.47 208 GLY A O 1
ATOM 1680 N N . TYR A 1 209 ? 5.755 8.393 -15.895 1.00 60.16 209 TYR A N 1
ATOM 1681 C CA . TYR A 1 209 ? 5.665 7.412 -16.990 1.00 60.16 209 TYR A CA 1
ATOM 1682 C C . TYR A 1 209 ? 5.704 5.934 -16.555 1.00 60.16 209 TYR A C 1
ATOM 1684 O O . TYR A 1 209 ? 5.084 5.095 -17.198 1.00 60.16 209 TYR A O 1
ATOM 1692 N N . GLY A 1 210 ? 6.317 5.619 -15.411 1.00 70.25 210 GLY A N 1
ATOM 1693 C CA . GLY A 1 210 ? 6.350 4.262 -14.853 1.00 70.25 210 GLY A CA 1
ATOM 1694 C C . GLY A 1 210 ? 5.236 3.926 -13.850 1.00 70.25 210 GLY A C 1
ATOM 1695 O O . GLY A 1 210 ? 5.175 2.805 -13.340 1.00 70.25 210 GLY A O 1
ATOM 1696 N N . GLN A 1 211 ? 4.352 4.868 -13.507 1.00 79.69 211 GLN A N 1
ATOM 1697 C CA . GLN A 1 211 ? 3.399 4.650 -12.418 1.00 79.69 211 GLN A CA 1
ATOM 1698 C C . GLN A 1 211 ? 2.240 3.736 -12.841 1.00 79.69 211 GLN A C 1
ATOM 1700 O O . GLN A 1 211 ? 1.470 4.033 -13.752 1.00 79.69 211 GLN A O 1
ATOM 1705 N N . GLY A 1 212 ? 2.078 2.636 -12.114 1.00 83.19 212 GLY A N 1
ATOM 1706 C CA . GLY A 1 212 ? 0.972 1.703 -12.255 1.00 83.19 212 GLY A CA 1
ATOM 1707 C C . GLY A 1 212 ? -0.281 2.198 -11.542 1.00 83.19 212 GLY A C 1
ATOM 1708 O O . GLY A 1 212 ? -0.255 2.572 -10.367 1.00 83.19 212 GLY A O 1
ATOM 1709 N N . PHE A 1 213 ? -1.411 2.138 -12.236 1.00 83.44 213 PHE A N 1
ATOM 1710 C CA . PHE A 1 213 ? -2.722 2.522 -11.734 1.00 83.44 213 PHE A CA 1
ATOM 1711 C C . PHE A 1 213 ? -3.565 1.284 -11.447 1.00 83.44 213 PHE A C 1
ATOM 1713 O O . PHE A 1 213 ? -3.869 0.490 -12.338 1.00 83.44 213 PHE A O 1
ATOM 1720 N N . LEU A 1 214 ? -3.968 1.123 -10.186 1.00 84.00 214 LEU A N 1
ATOM 1721 C CA . LEU A 1 214 ? -4.885 0.061 -9.788 1.00 84.00 214 LEU A CA 1
ATOM 1722 C C . LEU A 1 214 ? -6.327 0.475 -10.102 1.00 84.00 214 LEU A C 1
ATOM 1724 O O . LEU A 1 214 ? -6.864 1.405 -9.499 1.00 84.00 214 LEU A O 1
ATOM 1728 N N . THR A 1 215 ? -6.983 -0.252 -11.000 1.00 82.38 215 THR A N 1
ATOM 1729 C CA . THR A 1 215 ? -8.397 -0.066 -11.342 1.00 82.38 215 THR A CA 1
ATOM 1730 C C . THR A 1 215 ? -9.062 -1.426 -11.520 1.00 82.38 215 THR A C 1
ATOM 1732 O O . THR A 1 215 ? -8.503 -2.331 -12.125 1.00 82.38 215 THR A O 1
ATOM 1735 N N . ASN A 1 216 ? -10.254 -1.598 -10.940 1.00 80.44 216 ASN A N 1
ATOM 1736 C CA . ASN A 1 216 ? -11.007 -2.859 -10.985 1.00 80.44 216 ASN A CA 1
ATOM 1737 C C . ASN A 1 216 ? -10.184 -4.100 -10.577 1.00 80.44 216 ASN A C 1
ATOM 1739 O O . ASN A 1 216 ? -10.299 -5.150 -11.198 1.00 80.44 216 ASN A O 1
ATOM 1743 N N . GLU A 1 217 ? -9.358 -3.970 -9.532 1.00 77.19 217 GLU A N 1
ATOM 1744 C CA . GLU A 1 217 ? -8.459 -5.031 -9.030 1.00 77.19 217 GLU A CA 1
ATOM 1745 C C . GLU A 1 217 ? -7.358 -5.478 -10.011 1.00 77.19 217 GLU A C 1
ATOM 1747 O O . GLU A 1 217 ? -6.635 -6.430 -9.727 1.00 77.19 217 GLU A O 1
ATOM 1752 N N . ALA A 1 218 ? -7.174 -4.766 -11.122 1.00 82.75 218 ALA A N 1
ATOM 1753 C CA . ALA A 1 218 ? -6.078 -4.963 -12.056 1.00 82.75 218 ALA A CA 1
ATOM 1754 C C . ALA A 1 218 ? -5.134 -3.755 -12.028 1.00 82.75 218 ALA A C 1
ATOM 1756 O O . ALA A 1 218 ? -5.557 -2.608 -11.862 1.00 82.75 218 ALA A O 1
ATOM 1757 N N . LEU A 1 219 ? -3.836 -4.025 -12.138 1.00 85.94 219 LEU A N 1
ATOM 1758 C CA . LEU A 1 219 ? -2.802 -2.999 -12.198 1.00 85.94 219 LEU A CA 1
ATOM 1759 C C . LEU A 1 219 ? -2.485 -2.725 -13.670 1.00 85.94 219 LEU A C 1
ATOM 1761 O O . LEU A 1 219 ? -2.239 -3.660 -14.430 1.00 85.94 219 LEU A O 1
ATOM 1765 N N . HIS A 1 220 ? -2.549 -1.458 -14.063 1.00 82.69 220 HIS A N 1
ATOM 1766 C CA . HIS A 1 220 ? -2.368 -1.015 -15.441 1.00 82.69 220 HIS A CA 1
ATOM 1767 C C . HIS A 1 220 ? -1.241 0.003 -15.528 1.00 82.69 220 HIS A C 1
ATOM 1769 O O . HIS A 1 220 ? -1.144 0.880 -14.676 1.00 82.69 220 HIS A O 1
ATOM 1775 N N . TRP A 1 221 ? -0.458 -0.067 -16.594 1.00 81.19 221 TRP A N 1
ATOM 1776 C CA . TRP A 1 221 ? 0.545 0.932 -16.943 1.00 81.19 221 TRP A CA 1
ATOM 1777 C C . TRP A 1 221 ? 0.175 1.527 -18.293 1.00 81.19 221 TRP A C 1
ATOM 1779 O O . TRP A 1 221 ? -0.418 0.844 -19.132 1.00 81.19 221 TRP A O 1
ATOM 1789 N N . VAL A 1 222 ? 0.444 2.817 -18.465 1.00 71.19 222 VAL A N 1
ATOM 1790 C CA . VAL A 1 222 ? 0.199 3.494 -19.736 1.00 71.19 222 VAL A CA 1
ATOM 1791 C C . VAL A 1 222 ? 1.427 3.291 -20.606 1.00 71.19 222 VAL A C 1
ATOM 1793 O O . VAL A 1 222 ? 2.519 3.684 -20.219 1.00 71.19 222 VAL A O 1
ATOM 1796 N N . ASP A 1 223 ? 1.218 2.694 -21.772 1.00 63.94 223 ASP A N 1
ATOM 1797 C CA . ASP A 1 223 ? 2.228 2.588 -22.816 1.00 63.94 223 ASP A CA 1
ATOM 1798 C C . ASP A 1 223 ? 2.013 3.723 -23.827 1.00 63.94 223 ASP A C 1
ATOM 1800 O O . ASP A 1 223 ? 0.903 3.908 -24.339 1.00 63.94 223 ASP A O 1
ATOM 1804 N N . LEU A 1 224 ? 3.056 4.519 -24.062 1.00 55.19 224 LEU A N 1
ATOM 1805 C CA . LEU A 1 224 ? 3.076 5.604 -25.046 1.00 55.19 224 LEU A CA 1
ATOM 1806 C C . LEU A 1 224 ? 4.066 5.311 -26.182 1.00 55.19 224 LEU A C 1
ATOM 1808 O O . LEU A 1 224 ? 4.610 6.249 -26.769 1.00 55.19 224 LEU A O 1
ATOM 1812 N N . SER A 1 225 ? 4.286 4.034 -26.515 1.00 51.94 225 SER A N 1
ATOM 1813 C CA . SER A 1 225 ? 5.031 3.630 -27.708 1.00 51.94 225 SER A CA 1
ATOM 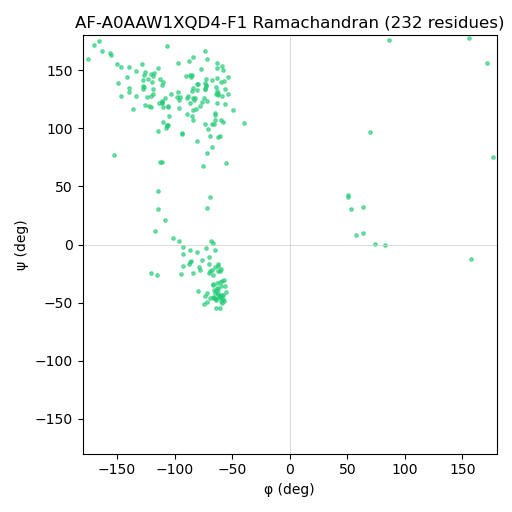1814 C C . SER A 1 225 ? 4.501 4.376 -28.942 1.00 51.94 225 SER A C 1
ATOM 1816 O O . SER A 1 225 ? 3.335 4.220 -29.328 1.00 51.94 225 SER A O 1
ATOM 1818 N N . TYR A 1 226 ? 5.330 5.218 -29.563 1.00 45.44 226 TYR A N 1
ATOM 1819 C CA . TYR A 1 226 ? 4.993 5.833 -30.844 1.00 45.44 226 TYR A CA 1
ATOM 1820 C C . TYR A 1 226 ? 5.064 4.764 -31.932 1.00 45.44 226 TYR A C 1
ATOM 1822 O O . TYR A 1 226 ? 6.105 4.155 -32.145 1.00 45.44 226 TYR A O 1
ATOM 1830 N N . ASP A 1 227 ? 3.972 4.577 -32.667 1.00 39.25 227 ASP A N 1
ATOM 1831 C CA . ASP A 1 227 ? 3.945 3.699 -33.832 1.00 39.25 227 ASP A CA 1
ATOM 1832 C C . ASP A 1 227 ? 4.792 4.346 -34.952 1.00 39.25 227 ASP A C 1
ATOM 1834 O O . ASP A 1 227 ? 4.323 5.204 -35.708 1.00 39.25 227 ASP A O 1
ATOM 1838 N N . VAL A 1 228 ? 6.079 3.987 -35.050 1.00 47.22 228 VAL A N 1
ATOM 1839 C CA . VAL A 1 228 ? 7.024 4.533 -36.055 1.00 47.22 228 VAL A CA 1
ATOM 1840 C C . VAL A 1 228 ? 6.621 4.141 -37.495 1.00 47.22 228 VAL A C 1
ATOM 1842 O O . VAL A 1 228 ? 7.189 4.619 -38.477 1.00 47.22 228 VAL A O 1
ATOM 1845 N N . ALA A 1 229 ? 5.581 3.324 -37.667 1.00 42.25 229 ALA A N 1
ATOM 1846 C CA . ALA A 1 229 ? 5.182 2.757 -38.949 1.00 42.25 229 ALA A CA 1
ATOM 1847 C C . ALA A 1 229 ? 4.525 3.725 -39.963 1.00 42.25 229 ALA A C 1
ATOM 1849 O O . ALA A 1 229 ? 4.268 3.296 -41.086 1.00 42.25 229 ALA A O 1
ATOM 1850 N N . ASN A 1 230 ? 4.282 5.009 -39.657 1.00 39.16 230 ASN A N 1
ATOM 1851 C CA . ASN A 1 230 ? 3.507 5.895 -40.555 1.00 39.16 230 ASN A CA 1
ATOM 1852 C C . ASN A 1 230 ? 4.221 7.122 -41.156 1.00 39.16 230 ASN A C 1
ATOM 1854 O O . ASN A 1 230 ? 3.557 7.932 -41.796 1.00 39.16 230 ASN A O 1
ATOM 1858 N N . ASN A 1 231 ? 5.551 7.248 -41.066 1.00 37.22 231 ASN A N 1
ATOM 1859 C CA . ASN A 1 231 ? 6.289 8.350 -41.719 1.00 37.22 231 ASN A CA 1
ATOM 1860 C C . ASN A 1 231 ? 7.251 7.895 -42.834 1.00 37.22 231 ASN A C 1
ATOM 1862 O O . ASN A 1 231 ? 8.376 8.374 -42.944 1.00 37.22 231 ASN A O 1
ATOM 1866 N N . SER A 1 232 ? 6.792 7.005 -43.719 1.00 41.66 232 SER A N 1
ATOM 1867 C CA . SER A 1 232 ? 7.408 6.814 -45.044 1.00 41.66 232 SER A CA 1
ATOM 1868 C C . SER A 1 232 ? 6.464 7.312 -46.140 1.00 41.66 232 SER A C 1
ATOM 1870 O O . SER A 1 232 ? 5.855 6.549 -46.884 1.00 41.66 232 SER A O 1
ATOM 1872 N N . GLY A 1 233 ? 6.313 8.631 -46.220 1.00 41.53 233 GLY A N 1
ATOM 1873 C CA . GLY A 1 233 ? 5.516 9.251 -47.269 1.00 41.53 233 GLY A CA 1
ATOM 1874 C C . GLY A 1 233 ? 5.401 10.757 -47.122 1.00 41.53 233 GLY A C 1
ATOM 1875 O O . GLY A 1 233 ? 4.345 11.227 -46.712 1.00 41.53 233 GLY A O 1
ATOM 1876 N N . LEU A 1 234 ? 6.478 11.476 -47.454 1.00 34.72 234 LEU A N 1
ATOM 1877 C CA . LEU A 1 234 ? 6.494 12.724 -48.235 1.00 34.72 234 LEU A CA 1
ATOM 1878 C C . LEU A 1 234 ? 7.941 13.105 -48.575 1.00 34.72 234 LEU A C 1
ATOM 1880 O O . LEU A 1 234 ? 8.785 13.093 -47.653 1.00 34.72 234 LEU A O 1
#

Secondary structure (DSSP, 8-state):
--PPPP-------HHHHHHHHHHTS-HHHHHHHTTT-HHHHHHHHSHHHHHHHHHHHHTS----EEEE--SSEEEEETTSSSSS--EEEE--SS--S-TT--EEEEEEETTEEEEEESSS-EEEE-TTT--EEEPPPPSS---S-TT-EEEEEEETTTTEEEEEEE--TTS-SS-EEEEEETTTTEEEEEE--SS--------SS-TTTTB-EEETTEEE-------GGG----

InterPro domains:
  IPR001810 F-box domain [PF00646] (15-50)
  IPR001810 F-box domain [SM00256] (13-53)
  IPR006527 F-box associated beta-propeller, type 1 [PF07734] (100-192)
  IPR017451 F-box associated beta-propeller domain [TIGR01640] (107-190)
  IPR036047 F-box-like domain superfamily [SSF81383] (15-90)
  IPR050796 SCF complex F-box component [PTHR31672] (11-230)

pLDDT: mean 74.85, std 17.28, range [34.72, 96.31]

Organism: Rubus argutus (NCBI:txid59490)

Sequence (234 aa):
MTAAPGNVQQVWSDEDLSSEILSRLPVKSVIRCRCVCKAWRALISHPVFVKKYTSRHTKSKSSFRLLLPTFPLRSVDYEAPGIEVVFREHYYPVSLPKPESRLDIYGSCHGLICLAIDDYTIVLWNPSTGESNLLPEPTLETYKSDENFYGFGYDSTTQDYKIVRGDDFEIFPEFYFEVFSLKTGSWRQHPLVGPTFELASLDYGFGGYGQGFLTNEALHWVDLSYDVANNSGL

Foldseek 3Di:
DDDDPDPPDPDADPLNVLLVVLLPDDLLVLLVQLVVDPSSVCSCPDPVSLVSSLVVVVPDPPWDWDWDQDQQTWIWGPVPPDPDTDIDGDDDLDDQPDSPFGWDFQDDESQWTWIDRHPFWI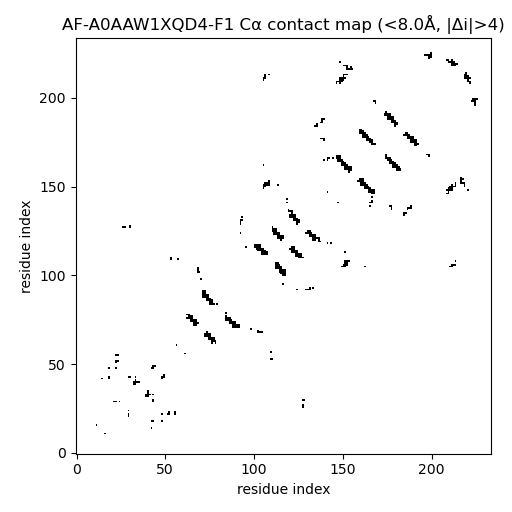KIARSSNSHIDTAHGEDDPADSDLAKAKHWFAQPVVRWIKIKIFYDDDPDPWTKIWIATPVVSDIDIDTDDDDPLCQPPPVDDDRDQRHWDQDPRDTDGDRPDDPPPPPPDD

Mean predicted aligned error: 12.26 Å